Protein AF-D0LHH4-F1 (afdb_monomer_lite)

Structure (mmCIF, N/CA/C/O backbone):
data_AF-D0LHH4-F1
#
_entry.id   AF-D0LHH4-F1
#
loop_
_atom_site.group_PDB
_atom_site.id
_atom_site.type_symbol
_atom_site.label_atom_id
_atom_site.label_alt_id
_atom_site.label_comp_id
_atom_site.label_asym_id
_atom_site.label_entity_id
_atom_site.label_seq_id
_atom_site.pdbx_PDB_ins_code
_atom_site.Cartn_x
_atom_site.Cartn_y
_atom_site.Cartn_z
_atom_site.occupancy
_atom_site.B_iso_or_equiv
_atom_site.auth_seq_id
_atom_site.auth_comp_id
_atom_site.auth_asym_id
_atom_site.auth_atom_id
_atom_site.pdbx_PDB_model_num
ATOM 1 N N . MET A 1 1 ? 17.763 10.382 -26.434 1.00 60.41 1 MET A N 1
ATOM 2 C CA . MET A 1 1 ? 18.298 9.414 -25.440 1.00 60.41 1 MET A CA 1
ATOM 3 C C . MET A 1 1 ? 17.826 7.992 -25.771 1.00 60.41 1 MET A C 1
ATOM 5 O O . MET A 1 1 ? 16.621 7.838 -25.861 1.00 60.41 1 MET A O 1
ATOM 9 N N . SER A 1 2 ? 18.698 6.979 -25.934 1.00 78.88 2 SER A N 1
ATOM 10 C CA . SER A 1 2 ? 18.249 5.591 -26.210 1.00 78.88 2 SER A CA 1
ATOM 11 C C . SER A 1 2 ? 17.333 5.044 -25.101 1.00 78.88 2 SER A C 1
ATOM 13 O O . SER A 1 2 ? 17.449 5.469 -23.946 1.00 78.88 2 SER A O 1
ATOM 15 N N . LEU A 1 3 ? 16.447 4.093 -25.429 1.00 83.62 3 LEU A N 1
ATOM 16 C CA . LEU A 1 3 ? 15.514 3.469 -24.474 1.00 83.62 3 LEU A CA 1
ATOM 17 C C . LEU A 1 3 ? 16.240 2.926 -23.234 1.00 83.62 3 LEU A C 1
ATOM 19 O O . LEU A 1 3 ? 15.848 3.221 -22.108 1.00 83.62 3 LEU A O 1
ATOM 23 N N . GLN A 1 4 ? 17.358 2.229 -23.430 1.00 84.75 4 GLN A N 1
ATOM 24 C CA . GLN A 1 4 ? 18.173 1.691 -22.342 1.00 84.75 4 GLN A CA 1
ATOM 25 C C . GLN A 1 4 ? 18.710 2.787 -21.406 1.00 84.75 4 GLN A C 1
ATOM 27 O O . GLN A 1 4 ? 18.668 2.642 -20.186 1.00 84.75 4 GLN A O 1
ATOM 32 N N . ARG A 1 5 ? 19.155 3.930 -21.950 1.00 86.94 5 ARG A N 1
ATOM 33 C CA . ARG A 1 5 ? 19.611 5.067 -21.132 1.00 86.94 5 ARG A CA 1
ATOM 34 C C . ARG A 1 5 ? 18.453 5.699 -20.355 1.00 86.94 5 ARG A C 1
ATOM 36 O O . ARG A 1 5 ? 18.650 6.095 -19.209 1.00 86.94 5 ARG A O 1
ATOM 43 N N . ALA A 1 6 ? 17.259 5.758 -20.948 1.00 88.69 6 ALA A N 1
ATOM 44 C CA . ALA A 1 6 ? 16.052 6.236 -20.274 1.00 88.69 6 ALA A CA 1
ATOM 45 C C . ALA A 1 6 ? 15.658 5.327 -19.102 1.00 88.69 6 ALA A C 1
ATOM 47 O O . ALA A 1 6 ? 15.386 5.819 -18.009 1.00 88.69 6 ALA A O 1
ATOM 48 N N . LEU A 1 7 ? 15.689 4.007 -19.314 1.00 91.44 7 LEU A N 1
ATOM 49 C CA . LEU A 1 7 ? 15.438 3.010 -18.274 1.00 91.44 7 LEU A CA 1
ATOM 50 C C . LEU A 1 7 ? 16.462 3.113 -17.151 1.00 91.44 7 LEU A C 1
ATOM 52 O O . LEU A 1 7 ? 16.089 3.166 -15.985 1.00 91.44 7 LEU A O 1
ATOM 56 N N . TRP A 1 8 ? 17.742 3.223 -17.493 1.00 92.25 8 TRP A N 1
ATOM 57 C CA . TRP A 1 8 ? 18.805 3.372 -16.507 1.00 92.25 8 TRP A CA 1
ATOM 58 C C . TRP A 1 8 ? 18.628 4.636 -15.656 1.00 92.25 8 TRP A C 1
ATOM 60 O O . TRP A 1 8 ? 18.708 4.577 -14.429 1.00 92.25 8 TRP A O 1
ATOM 70 N N . ALA A 1 9 ? 18.321 5.772 -16.291 1.00 93.00 9 ALA A N 1
ATOM 71 C CA . ALA A 1 9 ? 18.023 7.016 -15.588 1.00 93.00 9 ALA A CA 1
ATOM 72 C C . ALA A 1 9 ? 16.803 6.869 -14.667 1.00 93.00 9 ALA A C 1
ATOM 74 O O . ALA A 1 9 ? 16.857 7.296 -13.515 1.00 93.00 9 ALA A O 1
ATOM 75 N N . LEU A 1 10 ? 15.727 6.234 -15.145 1.00 94.69 10 LEU A N 1
ATOM 76 C CA . LEU A 1 10 ? 14.511 6.019 -14.364 1.00 94.69 10 LEU A CA 1
ATOM 77 C C . LEU A 1 10 ? 14.746 5.102 -13.157 1.00 94.69 10 LEU A C 1
ATOM 79 O O . LEU A 1 10 ? 14.268 5.414 -12.073 1.00 94.69 10 LEU A O 1
ATOM 83 N N . MET A 1 11 ? 15.490 4.005 -13.312 1.00 94.31 11 MET A N 1
ATOM 84 C CA . MET A 1 11 ? 15.783 3.088 -12.203 1.00 94.31 11 MET A CA 1
ATOM 85 C C . MET A 1 11 ? 16.657 3.742 -11.134 1.00 94.31 11 MET A C 1
ATOM 87 O O . MET A 1 11 ? 16.431 3.531 -9.944 1.00 94.31 11 MET A O 1
ATOM 91 N N . ARG A 1 12 ? 17.632 4.569 -11.536 1.00 93.62 12 ARG A N 1
ATOM 92 C CA . ARG A 1 12 ? 18.426 5.349 -10.576 1.00 93.62 12 ARG A CA 1
ATOM 93 C C . ARG A 1 12 ? 17.568 6.366 -9.846 1.00 93.62 12 ARG A C 1
ATOM 95 O O . ARG A 1 12 ? 17.602 6.383 -8.623 1.00 93.62 12 ARG A O 1
ATOM 102 N N . TRP A 1 13 ? 16.754 7.120 -10.584 1.00 95.25 13 TRP A N 1
ATOM 103 C CA . TRP A 1 13 ? 15.781 8.043 -10.004 1.00 95.25 13 TRP A CA 1
ATOM 104 C C . TRP A 1 13 ? 14.866 7.329 -8.999 1.00 95.25 13 TRP A C 1
ATOM 106 O O . TRP A 1 13 ? 14.725 7.791 -7.878 1.00 95.25 13 TRP A O 1
ATOM 116 N N . ALA A 1 14 ? 14.320 6.159 -9.339 1.00 94.69 14 ALA A N 1
ATOM 117 C CA . ALA A 1 14 ? 13.444 5.383 -8.457 1.00 94.69 14 ALA A CA 1
ATOM 118 C C . ALA A 1 14 ? 14.150 4.872 -7.181 1.00 94.69 14 ALA A C 1
ATOM 120 O O . ALA A 1 14 ? 13.520 4.695 -6.133 1.00 94.69 14 ALA A O 1
ATOM 121 N N . GLY A 1 15 ? 15.463 4.635 -7.258 1.00 91.94 15 GLY A N 1
ATOM 122 C CA . GLY A 1 15 ? 16.293 4.225 -6.127 1.00 91.94 15 GLY A CA 1
ATOM 123 C C . GLY A 1 15 ? 16.640 5.360 -5.159 1.00 91.94 15 GLY A C 1
ATOM 124 O O . GLY A 1 15 ? 16.975 5.087 -4.005 1.00 91.94 15 GLY A O 1
ATOM 125 N N . GLU A 1 16 ? 16.536 6.623 -5.575 1.00 93.31 16 GLU A N 1
ATOM 126 C CA . GLU A 1 16 ? 16.853 7.770 -4.722 1.00 93.31 16 GLU A CA 1
ATOM 127 C C . GLU A 1 16 ? 15.835 7.917 -3.573 1.00 93.31 16 GLU A C 1
ATOM 129 O O . GLU A 1 16 ? 14.650 7.616 -3.739 1.00 93.31 16 GLU A O 1
ATOM 134 N N . PRO A 1 17 ? 16.262 8.347 -2.371 1.00 86.50 17 PRO A N 1
ATOM 135 C CA . PRO A 1 17 ? 15.341 8.601 -1.259 1.00 86.50 17 PRO A CA 1
ATOM 136 C C . PRO A 1 17 ? 14.379 9.762 -1.561 1.00 86.50 17 PRO A C 1
ATOM 138 O O . PRO A 1 17 ? 13.218 9.713 -1.160 1.00 86.50 17 PRO A O 1
ATOM 141 N N . ASP A 1 18 ? 14.843 10.751 -2.331 1.00 79.12 18 ASP A N 1
ATOM 142 C CA . ASP A 1 18 ? 14.106 11.972 -2.674 1.00 79.12 18 ASP A CA 1
ATOM 143 C C . ASP A 1 18 ? 13.471 11.928 -4.073 1.00 79.12 18 ASP A C 1
ATOM 145 O O . ASP A 1 18 ? 12.998 12.950 -4.573 1.00 79.12 18 ASP A O 1
ATOM 149 N N . ALA A 1 19 ? 13.398 10.745 -4.695 1.00 79.62 19 ALA A N 1
ATOM 150 C CA . ALA A 1 19 ? 12.742 10.521 -5.985 1.00 79.62 19 ALA A CA 1
ATOM 151 C C . ALA A 1 19 ? 11.420 11.303 -6.180 1.00 79.62 19 ALA A C 1
ATOM 153 O O . ALA A 1 19 ? 11.278 11.970 -7.208 1.00 79.62 19 ALA A O 1
ATOM 154 N N . PRO A 1 20 ? 10.464 11.326 -5.219 1.00 77.56 20 PRO A N 1
ATOM 155 C CA . PRO A 1 20 ? 9.192 12.027 -5.418 1.00 77.56 20 PRO A CA 1
ATOM 156 C C . PRO A 1 20 ? 9.303 13.556 -5.554 1.00 77.56 20 PRO A C 1
ATOM 158 O O . PRO A 1 20 ? 8.330 14.187 -5.967 1.00 77.56 20 PRO A O 1
ATOM 161 N N . ALA A 1 21 ? 10.448 14.166 -5.226 1.00 83.38 21 ALA A N 1
ATOM 162 C CA . ALA A 1 21 ? 10.649 15.612 -5.324 1.00 83.38 21 ALA A CA 1
ATOM 163 C C . ALA A 1 21 ? 10.903 16.100 -6.763 1.00 83.38 21 ALA A C 1
ATOM 165 O O . ALA A 1 21 ? 10.734 17.286 -7.047 1.00 83.38 21 ALA A O 1
ATOM 166 N N . SER A 1 22 ? 11.292 15.208 -7.680 1.00 89.75 22 SER A N 1
ATOM 167 C CA . SER A 1 22 ? 11.589 15.548 -9.076 1.00 89.75 22 SER A CA 1
ATOM 168 C C . SER A 1 22 ? 10.778 14.699 -10.053 1.00 89.75 22 SER A C 1
ATOM 170 O O . SER A 1 22 ? 10.303 13.615 -9.721 1.00 89.75 22 SER A O 1
ATOM 172 N N . ALA A 1 23 ? 10.575 15.212 -11.270 1.00 90.00 23 ALA A N 1
ATOM 173 C CA . ALA A 1 23 ? 9.840 14.473 -12.289 1.00 90.00 23 ALA A CA 1
ATOM 174 C C . ALA A 1 23 ? 10.603 13.213 -12.722 1.00 90.00 23 ALA A C 1
ATOM 176 O O . ALA A 1 23 ? 11.813 13.300 -12.949 1.00 90.00 23 ALA A O 1
ATOM 177 N N . PRO A 1 24 ? 9.912 12.071 -12.919 1.00 91.81 24 PRO A N 1
ATOM 178 C CA . PRO A 1 24 ? 10.564 10.868 -13.409 1.00 91.81 24 PRO A CA 1
ATOM 179 C C . PRO A 1 24 ? 11.233 11.148 -14.763 1.00 91.81 24 PRO A C 1
ATOM 181 O O . PRO A 1 24 ? 10.673 11.882 -15.583 1.00 91.81 24 PRO A O 1
ATOM 184 N N . PRO A 1 25 ? 12.403 10.572 -15.065 1.00 92.75 25 PRO A N 1
ATOM 185 C CA . PRO A 1 25 ? 13.002 10.684 -16.391 1.00 92.75 25 PRO A CA 1
ATOM 186 C C . PRO A 1 25 ? 12.015 10.282 -17.502 1.00 92.75 25 PRO A C 1
ATOM 188 O O . PRO A 1 25 ? 11.197 9.378 -17.322 1.00 92.75 25 PRO A O 1
ATOM 191 N N . ALA A 1 26 ? 12.022 10.997 -18.630 1.00 89.56 26 ALA A N 1
ATOM 192 C CA . ALA A 1 26 ? 11.140 10.745 -19.776 1.00 89.56 26 ALA A CA 1
ATOM 193 C C . ALA A 1 26 ? 11.951 10.424 -21.037 1.00 89.56 26 ALA A C 1
ATOM 195 O O . ALA A 1 26 ? 13.072 10.909 -21.197 1.00 89.56 26 ALA A O 1
ATOM 196 N N . ILE A 1 27 ? 11.371 9.645 -21.950 1.00 83.94 27 ILE A N 1
ATOM 197 C CA . ILE A 1 27 ? 11.941 9.406 -23.282 1.00 83.94 27 ILE A CA 1
ATOM 198 C C . ILE A 1 27 ? 11.725 10.652 -24.150 1.00 83.94 27 ILE A C 1
ATOM 200 O O . ILE A 1 27 ? 10.605 11.152 -24.296 1.00 83.94 27 ILE A O 1
ATOM 204 N N . GLU A 1 28 ? 12.809 11.149 -24.744 1.00 78.81 28 GLU A N 1
ATOM 205 C CA . GLU A 1 28 ? 12.786 12.282 -25.674 1.00 78.81 28 GLU A CA 1
ATOM 206 C C . GLU A 1 28 ? 12.215 11.889 -27.044 1.00 78.81 28 GLU A C 1
ATOM 208 O O . GLU A 1 28 ? 12.480 10.796 -27.543 1.00 78.81 28 GLU A O 1
ATOM 213 N N . VAL A 1 29 ? 11.522 12.833 -27.699 1.00 62.75 29 VAL A N 1
ATOM 214 C CA . VAL A 1 29 ? 10.884 12.674 -29.025 1.00 62.75 29 VAL A CA 1
ATOM 215 C C . VAL A 1 29 ? 11.807 12.023 -30.060 1.00 62.75 29 VAL A C 1
ATOM 217 O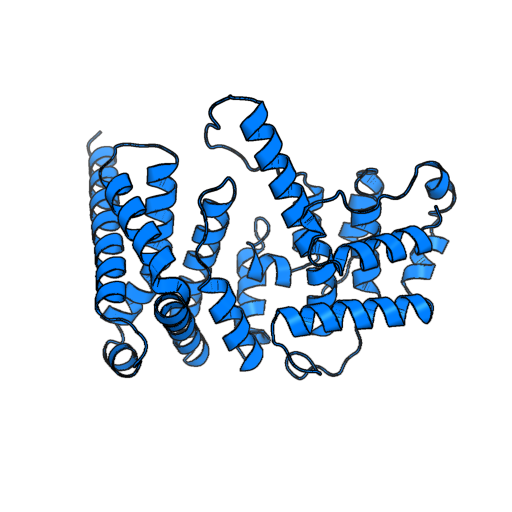 O . VAL A 1 29 ? 11.402 11.113 -30.778 1.00 62.75 29 VAL A O 1
ATOM 220 N N . ALA A 1 30 ? 13.060 12.478 -30.125 1.00 63.12 30 ALA A N 1
ATOM 221 C CA . ALA A 1 30 ? 14.024 12.032 -31.126 1.00 63.12 30 ALA A CA 1
ATOM 222 C C . ALA A 1 30 ? 14.380 10.539 -31.009 1.00 63.12 30 ALA A C 1
ATOM 224 O O . ALA A 1 30 ? 14.773 9.932 -31.997 1.00 63.12 30 ALA A O 1
ATOM 225 N N . ALA A 1 31 ? 14.210 9.939 -29.829 1.00 62.69 31 ALA A N 1
ATOM 226 C CA . ALA A 1 31 ? 14.516 8.532 -29.588 1.00 62.69 31 ALA A CA 1
ATOM 227 C C . ALA A 1 31 ? 13.370 7.577 -29.955 1.00 62.69 31 ALA A C 1
ATOM 229 O O . ALA A 1 31 ? 13.546 6.367 -29.917 1.00 62.69 31 ALA A O 1
ATOM 230 N N . LEU A 1 32 ? 12.187 8.085 -30.312 1.00 59.84 32 LEU A N 1
ATOM 231 C CA . LEU A 1 32 ? 11.031 7.237 -30.631 1.00 59.84 32 LEU A CA 1
ATOM 232 C C . LEU A 1 32 ? 11.043 6.682 -32.044 1.00 59.84 32 LEU A C 1
ATOM 234 O O . LEU A 1 32 ? 10.430 5.647 -32.273 1.00 59.84 32 LEU A O 1
ATOM 238 N N . GLY A 1 33 ? 11.771 7.322 -32.964 1.00 59.22 33 GLY A N 1
ATOM 239 C CA . GLY A 1 33 ? 12.085 6.703 -34.253 1.00 59.22 33 GLY A CA 1
ATOM 240 C C . GLY A 1 33 ? 12.858 5.387 -34.090 1.00 59.22 33 GLY A C 1
ATOM 241 O O . GLY A 1 33 ? 12.802 4.545 -34.978 1.00 59.22 33 GLY A O 1
ATOM 242 N N . GLU A 1 34 ? 13.518 5.201 -32.939 1.00 56.94 34 GLU A N 1
ATOM 243 C CA . GLU A 1 34 ? 14.271 4.000 -32.559 1.00 56.94 34 GLU A CA 1
ATOM 244 C C . GLU A 1 34 ? 13.463 3.027 -31.684 1.00 56.94 34 GLU A C 1
ATOM 246 O O . GLU A 1 34 ? 13.896 1.895 -31.497 1.00 56.94 34 GLU A O 1
ATOM 251 N N . VAL A 1 35 ? 12.284 3.410 -31.164 1.00 62.28 35 VAL A N 1
ATOM 252 C CA . VAL A 1 35 ? 11.387 2.469 -30.462 1.00 62.28 35 VAL A CA 1
ATOM 253 C C . VAL A 1 35 ? 10.607 1.678 -31.514 1.00 62.28 35 VAL A C 1
ATOM 255 O O . VAL A 1 35 ? 9.404 1.850 -31.719 1.00 62.28 35 VAL A O 1
ATOM 258 N N . THR A 1 36 ? 11.340 0.847 -32.248 1.00 66.88 36 THR A N 1
ATOM 259 C CA . THR A 1 36 ? 10.809 -0.162 -33.163 1.00 66.88 36 THR A CA 1
ATOM 260 C C . THR A 1 36 ? 10.319 -1.377 -32.367 1.00 66.88 36 THR A C 1
ATOM 262 O O . THR A 1 36 ? 10.462 -1.443 -31.143 1.00 66.88 36 THR A O 1
ATOM 265 N N . GLY A 1 37 ? 9.722 -2.361 -33.050 1.00 67.69 37 GLY A N 1
ATOM 266 C CA . GLY A 1 37 ? 9.416 -3.654 -32.425 1.00 67.69 37 GLY A CA 1
ATOM 267 C C . GLY A 1 37 ? 10.657 -4.320 -31.817 1.00 67.69 37 GLY A C 1
ATOM 268 O O . GLY A 1 37 ? 10.543 -4.955 -30.773 1.00 67.69 37 GLY A O 1
ATOM 269 N N . ASP A 1 38 ? 11.832 -4.086 -32.407 1.00 73.88 38 ASP A N 1
ATOM 270 C CA . ASP A 1 38 ? 13.106 -4.667 -31.974 1.00 73.88 38 ASP A CA 1
ATOM 271 C C . ASP A 1 38 ? 13.547 -4.110 -30.614 1.00 73.88 38 ASP A C 1
ATOM 273 O O . ASP A 1 38 ? 13.842 -4.880 -29.711 1.00 73.88 38 ASP A O 1
ATOM 277 N N . ALA A 1 39 ? 13.448 -2.794 -30.392 1.00 72.44 39 ALA A N 1
ATOM 278 C CA . ALA A 1 39 ? 13.797 -2.192 -29.099 1.00 72.44 39 ALA A CA 1
ATOM 279 C C . ALA A 1 39 ? 12.894 -2.664 -27.940 1.00 72.44 39 ALA A C 1
ATOM 281 O O . ALA A 1 39 ? 13.294 -2.625 -26.778 1.00 72.44 39 ALA A O 1
ATOM 282 N N . ILE A 1 40 ? 11.656 -3.082 -28.236 1.00 75.44 40 ILE A N 1
ATOM 283 C CA . ILE A 1 40 ? 10.758 -3.702 -27.250 1.00 75.44 40 ILE A CA 1
ATOM 284 C C . ILE A 1 40 ? 11.137 -5.173 -27.037 1.00 75.44 40 ILE A C 1
ATOM 286 O O . ILE A 1 40 ? 11.088 -5.643 -25.901 1.00 75.44 40 ILE A O 1
ATOM 290 N N . ALA A 1 41 ? 11.533 -5.885 -28.097 1.00 79.81 41 ALA A N 1
ATOM 291 C CA . ALA A 1 41 ? 12.040 -7.252 -28.002 1.00 79.81 41 ALA A CA 1
ATOM 292 C C . ALA A 1 41 ? 13.332 -7.321 -27.169 1.00 79.81 41 ALA A C 1
ATOM 294 O O . ALA A 1 41 ? 13.452 -8.209 -26.330 1.00 79.81 41 ALA A O 1
ATOM 295 N N . ASP A 1 42 ? 14.214 -6.325 -27.285 1.00 82.06 42 ASP A N 1
ATOM 296 C CA . ASP A 1 42 ? 15.434 -6.203 -26.476 1.00 82.06 42 ASP A CA 1
ATOM 297 C C . ASP A 1 42 ? 15.138 -6.100 -24.966 1.00 82.06 42 ASP A C 1
ATOM 299 O O . ASP A 1 42 ? 15.962 -6.473 -24.136 1.00 82.06 42 ASP A O 1
ATOM 303 N N . LEU A 1 43 ? 13.944 -5.637 -24.566 1.00 84.31 43 LEU A N 1
ATOM 304 C CA . LEU A 1 43 ? 13.550 -5.631 -23.151 1.00 84.31 43 LEU A CA 1
ATOM 305 C C . LEU A 1 43 ? 13.217 -7.022 -22.611 1.00 84.31 43 LEU A C 1
ATOM 307 O O . LEU A 1 43 ? 13.147 -7.176 -21.394 1.00 84.31 43 LEU A O 1
ATOM 311 N N . ALA A 1 44 ? 12.949 -8.005 -23.473 1.00 86.44 44 ALA A N 1
ATOM 312 C CA . ALA A 1 44 ? 12.732 -9.387 -23.053 1.00 86.44 44 ALA A CA 1
ATOM 313 C C . ALA A 1 44 ? 14.053 -10.085 -22.685 1.00 86.44 44 ALA A C 1
ATOM 315 O O . ALA A 1 44 ? 14.041 -10.997 -21.861 1.00 86.44 44 ALA A O 1
ATOM 316 N N . GLU A 1 45 ? 15.174 -9.616 -23.239 1.00 89.06 45 GLU A N 1
ATOM 317 C CA . GLU A 1 45 ? 16.526 -10.127 -22.993 1.00 89.06 45 GLU A CA 1
ATOM 318 C C . GLU A 1 45 ? 17.453 -8.981 -22.543 1.00 89.06 45 GLU A C 1
ATOM 320 O O . GLU A 1 45 ? 18.343 -8.562 -23.287 1.00 89.06 45 GLU A O 1
ATOM 325 N N . PRO A 1 46 ? 17.238 -8.425 -21.333 1.00 87.75 46 PRO A N 1
ATOM 326 C CA . PRO A 1 46 ? 18.043 -7.318 -20.836 1.00 87.75 46 PRO A CA 1
ATOM 327 C C . PRO A 1 46 ? 19.519 -7.699 -20.701 1.00 87.75 46 PRO A C 1
ATOM 329 O O . PRO A 1 46 ? 19.865 -8.809 -20.294 1.00 87.75 46 PRO A O 1
ATOM 332 N N . ASP A 1 47 ? 20.397 -6.741 -20.992 1.00 90.31 47 ASP A N 1
ATOM 333 C CA . ASP A 1 47 ? 21.830 -6.930 -20.818 1.00 90.31 47 ASP A CA 1
ATOM 334 C C . ASP A 1 47 ? 22.231 -7.013 -19.334 1.00 90.31 47 ASP A C 1
ATOM 336 O O . ASP A 1 47 ? 21.517 -6.572 -18.429 1.00 90.31 47 ASP A O 1
ATOM 340 N N . GLU A 1 48 ? 23.405 -7.590 -19.070 1.00 91.50 48 GLU A N 1
ATOM 341 C CA . GLU A 1 48 ? 23.908 -7.819 -17.708 1.00 91.50 48 GLU A CA 1
ATOM 342 C C . GLU A 1 48 ? 23.918 -6.543 -16.832 1.00 91.50 48 GLU A C 1
ATOM 344 O O . GLU A 1 48 ? 23.466 -6.615 -15.683 1.00 91.50 48 GLU A O 1
ATOM 349 N N . PRO A 1 49 ? 24.337 -5.358 -17.329 1.00 92.06 49 PRO A N 1
ATOM 350 C CA . PRO A 1 49 ? 24.242 -4.117 -16.562 1.00 92.06 49 PRO A CA 1
ATOM 351 C C . PRO A 1 49 ? 22.814 -3.746 -16.143 1.00 92.06 49 PRO A C 1
ATOM 353 O O . PRO A 1 49 ? 22.613 -3.259 -15.025 1.00 92.06 49 PRO A O 1
ATOM 356 N N . LEU A 1 50 ? 21.820 -3.948 -17.015 1.00 90.12 50 LEU A N 1
ATOM 357 C CA . LEU A 1 50 ? 20.426 -3.652 -16.701 1.00 90.12 50 LEU A CA 1
ATOM 358 C C . LEU A 1 50 ? 19.858 -4.665 -15.699 1.00 90.12 50 LEU A C 1
ATOM 360 O O . LEU A 1 50 ? 19.214 -4.247 -14.735 1.00 90.12 50 LEU A O 1
ATOM 364 N N . CYS A 1 51 ? 20.180 -5.953 -15.850 1.00 91.69 51 CYS A N 1
ATOM 365 C CA . CYS A 1 51 ? 19.860 -6.994 -14.867 1.00 91.69 51 CYS A CA 1
ATOM 366 C C . CYS A 1 51 ? 20.410 -6.642 -13.477 1.00 91.69 51 CYS A C 1
ATOM 368 O O . CYS A 1 51 ? 19.660 -6.596 -12.497 1.00 91.69 51 CYS A O 1
ATOM 370 N N . ALA A 1 52 ? 21.698 -6.293 -13.388 1.00 92.25 52 ALA A N 1
ATOM 371 C CA . ALA A 1 52 ? 22.336 -5.909 -12.130 1.00 92.25 52 ALA A CA 1
ATOM 372 C C . ALA A 1 52 ? 21.648 -4.699 -11.474 1.00 92.25 52 ALA A C 1
ATOM 374 O O . ALA A 1 52 ? 21.433 -4.684 -10.259 1.00 92.25 52 ALA A O 1
ATOM 375 N N . LEU A 1 53 ? 21.251 -3.701 -12.271 1.00 93.38 53 LEU A N 1
ATOM 376 C CA . LEU A 1 53 ? 20.528 -2.530 -11.777 1.00 93.38 53 LEU A CA 1
ATOM 377 C C . LEU A 1 53 ? 19.133 -2.887 -11.249 1.00 93.38 53 LEU A C 1
ATOM 379 O O . LEU A 1 53 ? 18.739 -2.381 -10.197 1.00 93.38 53 LEU A O 1
ATOM 383 N N . THR A 1 54 ? 18.394 -3.758 -11.941 1.00 94.44 54 THR A N 1
ATOM 384 C CA . THR A 1 54 ? 17.069 -4.202 -11.485 1.00 94.44 54 THR A CA 1
ATOM 385 C C . THR A 1 54 ? 17.137 -4.981 -10.177 1.00 94.44 54 THR A C 1
ATOM 387 O O . THR A 1 54 ? 16.384 -4.673 -9.251 1.00 94.44 54 THR A O 1
ATOM 390 N N . SER A 1 55 ? 18.090 -5.908 -10.042 1.00 93.69 55 SER A N 1
ATOM 391 C CA . SER A 1 55 ? 18.308 -6.653 -8.799 1.00 93.69 55 SER A CA 1
ATOM 392 C C . SER A 1 55 ? 18.722 -5.727 -7.657 1.00 93.69 55 SER A C 1
ATOM 394 O O . SER A 1 55 ? 18.221 -5.854 -6.540 1.00 93.69 55 SER A O 1
ATOM 396 N N . HIS A 1 56 ? 19.576 -4.736 -7.933 1.00 94.88 56 HIS A N 1
ATOM 397 C CA . HIS A 1 56 ? 19.965 -3.739 -6.939 1.00 94.88 56 HIS A CA 1
ATOM 398 C C . HIS A 1 56 ? 18.774 -2.895 -6.461 1.00 94.88 56 HIS A C 1
ATOM 400 O O . HIS A 1 56 ? 18.584 -2.727 -5.256 1.00 94.88 56 HIS A O 1
ATOM 406 N N . LEU A 1 57 ? 17.937 -2.404 -7.381 1.00 96.25 57 LEU A N 1
ATOM 407 C CA . LEU A 1 57 ? 16.749 -1.618 -7.038 1.00 96.25 57 LEU A CA 1
ATOM 408 C C . LEU A 1 57 ? 15.738 -2.441 -6.227 1.00 96.25 57 LEU A C 1
ATOM 410 O O . LEU A 1 57 ? 15.208 -1.959 -5.224 1.00 96.25 57 LEU A O 1
ATOM 414 N N . ALA A 1 58 ? 15.504 -3.695 -6.617 1.00 96.31 58 ALA A N 1
ATOM 415 C CA . ALA A 1 58 ? 14.620 -4.589 -5.882 1.00 96.31 58 ALA A CA 1
ATOM 416 C C . ALA A 1 58 ? 15.160 -4.871 -4.467 1.00 96.31 58 ALA A C 1
ATOM 418 O O . ALA A 1 58 ? 14.388 -4.864 -3.508 1.00 96.31 58 ALA A O 1
ATOM 419 N N . ALA A 1 59 ? 16.480 -5.035 -4.306 1.00 95.75 59 ALA A N 1
ATOM 420 C CA . ALA A 1 59 ? 17.131 -5.217 -3.005 1.00 95.75 59 ALA A CA 1
ATOM 421 C C . ALA A 1 59 ? 17.016 -3.980 -2.100 1.00 95.75 59 ALA A C 1
ATOM 423 O O . ALA A 1 59 ? 16.721 -4.121 -0.912 1.00 95.75 59 ALA A O 1
ATOM 424 N N . ILE A 1 60 ? 17.172 -2.768 -2.650 1.00 95.69 60 ILE A N 1
ATOM 425 C CA . ILE A 1 60 ? 16.902 -1.522 -1.913 1.00 95.69 60 ILE A CA 1
ATOM 426 C C . ILE A 1 60 ? 15.455 -1.515 -1.418 1.00 95.69 60 ILE A C 1
ATOM 428 O O . ILE A 1 60 ? 15.196 -1.188 -0.259 1.00 95.69 60 ILE A O 1
ATOM 432 N N . GLN A 1 61 ? 14.504 -1.892 -2.276 1.00 96.94 61 GLN A N 1
ATOM 433 C CA . GLN A 1 61 ? 13.095 -1.883 -1.902 1.00 96.94 61 GLN A CA 1
ATOM 434 C C . GLN A 1 61 ? 12.750 -2.966 -0.872 1.00 96.94 61 GLN A C 1
ATOM 436 O O . GLN A 1 61 ? 11.973 -2.695 0.042 1.00 96.94 61 GLN A O 1
ATOM 441 N N . ALA A 1 62 ? 13.365 -4.148 -0.962 1.00 96.94 62 ALA A N 1
ATOM 442 C CA . ALA A 1 62 ? 13.263 -5.182 0.066 1.00 96.94 62 ALA A CA 1
ATOM 443 C C . ALA A 1 62 ? 13.736 -4.639 1.420 1.00 96.94 62 ALA A C 1
ATOM 445 O O . ALA A 1 62 ? 13.009 -4.727 2.407 1.00 96.94 62 ALA A O 1
ATOM 446 N N . ALA A 1 63 ? 14.903 -3.986 1.450 1.00 95.69 63 ALA A N 1
ATOM 447 C CA . ALA A 1 63 ? 15.457 -3.395 2.664 1.00 95.69 63 ALA A CA 1
ATOM 448 C C . ALA A 1 63 ? 14.554 -2.295 3.250 1.00 95.69 63 ALA A C 1
ATOM 450 O O . ALA A 1 63 ? 14.339 -2.265 4.460 1.00 95.69 63 ALA A O 1
ATOM 451 N N . ARG A 1 64 ? 13.964 -1.434 2.407 1.00 95.38 64 ARG A N 1
ATOM 452 C CA . ARG A 1 64 ? 12.992 -0.404 2.833 1.00 95.38 64 ARG A CA 1
ATOM 453 C C . ARG A 1 64 ? 11.739 -1.003 3.473 1.00 95.38 64 ARG A C 1
ATOM 455 O O . ARG A 1 64 ? 11.194 -0.410 4.397 1.00 95.38 64 ARG A O 1
ATOM 462 N N . LEU A 1 65 ? 11.296 -2.164 2.992 1.00 95.81 65 LEU A N 1
ATOM 463 C CA . LEU A 1 65 ? 10.167 -2.905 3.558 1.00 95.81 65 LEU A CA 1
ATOM 464 C C . LEU A 1 65 ? 10.580 -3.865 4.688 1.00 95.81 65 LEU A C 1
ATOM 466 O O . LEU A 1 65 ? 9.722 -4.529 5.261 1.00 95.81 65 LEU A O 1
ATOM 470 N N . GLY A 1 66 ? 11.868 -3.957 5.030 1.00 96.19 66 GLY A N 1
ATOM 471 C CA . GLY A 1 66 ? 12.368 -4.887 6.046 1.00 96.19 66 GLY A CA 1
ATOM 472 C C . GLY A 1 66 ? 12.300 -6.365 5.641 1.00 96.19 66 GLY A C 1
ATOM 473 O O . GLY A 1 66 ? 12.277 -7.235 6.509 1.00 96.19 66 GLY A O 1
ATOM 474 N N . TRP A 1 67 ? 12.243 -6.670 4.343 1.00 96.50 67 TRP A N 1
ATOM 475 C CA . TRP A 1 67 ? 12.258 -8.041 3.828 1.00 96.50 67 TRP A CA 1
ATOM 476 C C . TRP A 1 67 ? 13.703 -8.503 3.634 1.00 96.50 67 TRP A C 1
ATOM 478 O O . TRP A 1 67 ? 14.501 -7.824 2.987 1.00 96.50 67 TRP A O 1
ATOM 488 N N . THR A 1 68 ? 14.054 -9.663 4.189 1.00 94.69 68 THR A N 1
ATOM 489 C CA . THR A 1 68 ? 15.388 -10.256 4.006 1.00 94.69 68 THR A CA 1
ATOM 490 C C . THR A 1 68 ? 15.490 -10.969 2.664 1.00 94.69 68 THR A C 1
ATOM 492 O O . THR A 1 68 ? 14.475 -11.391 2.124 1.00 94.69 68 THR A O 1
ATOM 495 N N . ALA A 1 69 ? 16.704 -11.176 2.151 1.00 92.19 69 ALA A N 1
ATOM 496 C CA . ALA A 1 69 ? 16.919 -12.021 0.980 1.00 92.19 69 ALA A CA 1
ATOM 497 C C . ALA A 1 69 ? 16.915 -13.520 1.366 1.00 92.19 69 ALA A C 1
ATOM 499 O O . ALA A 1 69 ? 17.623 -13.886 2.307 1.00 92.19 69 ALA A O 1
ATOM 500 N N . PRO A 1 70 ? 16.194 -14.393 0.639 1.00 94.00 70 PRO A N 1
ATOM 501 C CA . PRO A 1 70 ? 15.214 -14.075 -0.402 1.00 94.00 70 PRO A CA 1
ATOM 502 C C . PRO A 1 70 ? 13.889 -13.512 0.170 1.00 94.00 70 PRO A C 1
ATOM 504 O O . PRO A 1 70 ? 13.400 -14.019 1.186 1.00 94.00 70 PRO A O 1
ATOM 507 N N . PRO A 1 71 ? 13.282 -12.490 -0.466 1.00 95.56 71 PRO A N 1
ATOM 508 C CA . PRO A 1 71 ? 12.067 -11.842 0.011 1.00 95.56 71 PRO A CA 1
ATOM 509 C C . PRO A 1 71 ? 10.912 -12.832 0.028 1.00 95.56 71 PRO A C 1
ATOM 511 O O . PRO A 1 71 ? 10.644 -13.512 -0.960 1.00 95.56 71 PRO A O 1
ATOM 514 N N . LEU A 1 72 ? 10.225 -12.910 1.169 1.00 95.31 72 LEU A N 1
ATOM 515 C CA . LEU A 1 72 ? 9.134 -13.863 1.403 1.00 95.31 72 LEU A CA 1
ATOM 516 C C . LEU A 1 72 ? 9.536 -15.336 1.149 1.00 95.31 72 LEU A C 1
ATOM 518 O O . LEU A 1 72 ? 8.676 -16.170 0.879 1.00 95.31 72 LEU A O 1
ATOM 522 N N . GLY A 1 73 ? 10.835 -15.657 1.209 1.00 95.38 73 GLY A N 1
ATOM 523 C CA . GLY A 1 73 ? 11.362 -16.992 0.913 1.00 95.38 73 GLY A CA 1
ATOM 524 C C . GLY A 1 73 ? 11.517 -17.315 -0.581 1.00 95.38 73 GLY A C 1
ATOM 525 O O . GLY A 1 73 ? 11.904 -18.433 -0.912 1.00 95.38 73 GLY A O 1
ATOM 526 N N . ASP A 1 74 ? 11.240 -16.373 -1.489 1.00 95.19 74 ASP A N 1
ATOM 527 C CA . ASP A 1 74 ? 11.260 -16.602 -2.937 1.00 95.19 74 ASP A CA 1
ATOM 528 C C . ASP A 1 74 ? 12.638 -16.334 -3.561 1.00 95.19 74 ASP A C 1
ATOM 530 O O . ASP A 1 74 ? 13.079 -15.190 -3.692 1.00 95.19 74 ASP A O 1
ATOM 534 N N . ALA A 1 75 ? 13.330 -17.407 -3.945 1.00 94.75 75 ALA A N 1
ATOM 535 C CA . ALA A 1 75 ? 14.683 -17.352 -4.496 1.00 94.75 75 ALA A CA 1
ATOM 536 C C . ALA A 1 75 ? 14.746 -17.086 -6.014 1.00 94.75 75 ALA A C 1
ATOM 538 O O . ALA A 1 75 ? 15.841 -17.081 -6.567 1.00 94.75 75 ALA A O 1
ATOM 539 N N . ARG A 1 76 ? 13.608 -16.908 -6.700 1.00 94.38 76 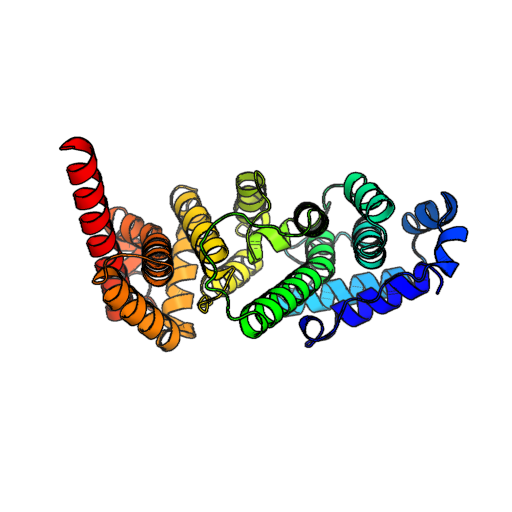ARG A N 1
ATOM 540 C CA . ARG A 1 76 ? 13.581 -16.647 -8.150 1.00 94.38 76 ARG A CA 1
ATOM 541 C C . ARG A 1 76 ? 13.995 -15.213 -8.452 1.00 94.38 76 ARG A C 1
ATOM 543 O O . ARG A 1 76 ? 13.444 -14.296 -7.858 1.00 94.38 76 ARG A O 1
ATOM 550 N N . ASP A 1 77 ? 14.888 -15.014 -9.412 1.00 89.62 77 ASP A N 1
ATOM 551 C CA . ASP A 1 77 ? 15.284 -13.675 -9.855 1.00 89.62 77 ASP A CA 1
ATOM 552 C C . ASP A 1 77 ? 14.101 -12.878 -10.447 1.00 89.62 77 ASP A C 1
ATOM 554 O O . ASP A 1 77 ? 13.127 -13.478 -10.920 1.00 89.62 77 ASP A O 1
ATOM 558 N N . PRO A 1 78 ? 14.146 -11.530 -10.412 1.00 90.81 78 PRO A N 1
ATOM 559 C CA . PRO A 1 78 ? 13.138 -10.707 -11.070 1.00 90.81 78 PRO A CA 1
ATOM 560 C C . PRO A 1 78 ? 13.171 -10.920 -12.588 1.00 90.81 78 PRO A C 1
ATOM 562 O O . PRO A 1 78 ? 14.231 -10.910 -13.213 1.00 90.81 78 PRO A O 1
ATOM 565 N N . GLY A 1 79 ? 11.995 -11.076 -13.187 1.00 89.00 79 GLY A N 1
ATOM 566 C CA . GLY A 1 79 ? 11.824 -11.178 -14.628 1.00 89.00 79 GLY A CA 1
ATOM 567 C C . GLY A 1 79 ? 11.897 -9.816 -15.338 1.00 89.00 79 GLY A C 1
ATOM 568 O O . GLY A 1 79 ? 11.795 -8.750 -14.717 1.00 89.00 79 GLY A O 1
ATOM 569 N N . PRO A 1 80 ? 11.984 -9.815 -16.681 1.00 90.62 80 PRO A N 1
ATOM 570 C CA . PRO A 1 80 ? 12.094 -8.589 -17.478 1.00 90.62 80 PRO A CA 1
ATOM 571 C C . PRO A 1 80 ? 10.823 -7.726 -17.457 1.00 90.62 80 PRO A C 1
ATOM 573 O O . PRO A 1 80 ? 10.851 -6.557 -17.832 1.00 90.62 80 PRO A O 1
ATOM 576 N N . ALA A 1 81 ? 9.687 -8.258 -17.000 1.00 91.69 81 ALA A N 1
ATOM 577 C CA . ALA A 1 81 ? 8.390 -7.588 -17.077 1.00 91.69 81 ALA A CA 1
ATOM 578 C C . ALA A 1 81 ? 8.342 -6.223 -16.362 1.00 91.69 81 ALA A C 1
ATOM 580 O O . ALA A 1 81 ? 7.604 -5.324 -16.772 1.00 91.69 81 ALA A O 1
ATOM 581 N N . ALA A 1 82 ? 9.136 -6.027 -15.307 1.00 93.88 82 ALA A N 1
ATOM 582 C CA . ALA A 1 82 ? 9.228 -4.729 -14.644 1.00 93.88 82 ALA A CA 1
ATOM 583 C C . ALA A 1 82 ? 9.946 -3.665 -15.499 1.00 93.88 82 ALA A C 1
ATOM 585 O O . ALA A 1 82 ? 9.689 -2.471 -15.335 1.00 93.88 82 ALA A O 1
ATOM 586 N N . LEU A 1 83 ? 10.788 -4.069 -16.457 1.00 93.94 83 LEU A N 1
ATOM 587 C CA . LEU A 1 83 ? 11.386 -3.157 -17.435 1.00 93.94 83 LEU A CA 1
ATOM 588 C C . LEU A 1 83 ? 10.330 -2.579 -18.376 1.00 93.94 83 LEU A C 1
ATOM 590 O O . LEU A 1 83 ? 10.432 -1.417 -18.758 1.00 93.94 83 LEU A O 1
ATOM 594 N N . TRP A 1 84 ? 9.278 -3.338 -18.695 1.00 94.50 84 TRP A N 1
ATOM 595 C CA . TRP A 1 84 ? 8.160 -2.834 -19.500 1.00 94.50 84 TRP A CA 1
ATOM 596 C C . TRP A 1 84 ? 7.357 -1.780 -18.734 1.00 94.50 84 TRP A C 1
ATOM 598 O O . TRP A 1 84 ? 6.961 -0.768 -19.312 1.00 94.50 84 TRP A O 1
ATOM 608 N N . LEU A 1 85 ? 7.195 -1.958 -17.417 1.00 96.44 85 LEU A N 1
ATOM 609 C CA . LEU A 1 85 ? 6.602 -0.937 -16.548 1.00 96.44 85 LEU A CA 1
ATOM 610 C C . LEU A 1 85 ? 7.449 0.339 -16.525 1.00 96.44 85 LEU A C 1
ATOM 612 O O . LEU A 1 85 ? 6.924 1.439 -16.692 1.00 96.44 85 LEU A O 1
ATOM 616 N N . ALA A 1 86 ? 8.764 0.203 -16.362 1.00 96.06 86 ALA A N 1
ATOM 617 C CA . ALA A 1 86 ? 9.682 1.333 -16.417 1.00 96.06 86 ALA A CA 1
ATOM 618 C C . ALA A 1 86 ? 9.654 2.035 -17.785 1.00 96.06 86 ALA A C 1
ATOM 620 O O . ALA A 1 86 ? 9.586 3.263 -17.846 1.00 96.06 86 ALA A O 1
ATOM 621 N N . ALA A 1 87 ? 9.620 1.279 -18.884 1.00 94.06 87 ALA A N 1
ATOM 622 C CA . ALA A 1 87 ? 9.499 1.829 -20.230 1.00 94.06 87 ALA A CA 1
ATOM 623 C C . ALA A 1 87 ? 8.187 2.608 -20.393 1.00 94.06 87 ALA A C 1
ATOM 625 O O . ALA A 1 87 ? 8.196 3.718 -20.923 1.00 94.06 87 ALA A O 1
ATOM 626 N N . ALA A 1 88 ? 7.072 2.080 -19.878 1.00 94.56 88 ALA A N 1
ATOM 627 C CA . ALA A 1 88 ? 5.784 2.765 -19.902 1.00 94.56 88 ALA A CA 1
ATOM 628 C C . ALA A 1 88 ? 5.813 4.093 -19.131 1.00 94.56 88 ALA A C 1
ATOM 630 O O . ALA A 1 88 ? 5.341 5.110 -19.640 1.00 94.56 88 ALA A O 1
ATOM 631 N N . VAL A 1 89 ? 6.406 4.110 -17.933 1.00 95.56 89 VAL A N 1
ATOM 632 C CA . VAL A 1 89 ? 6.578 5.327 -17.119 1.00 95.56 89 VAL A CA 1
ATOM 633 C C . VAL A 1 89 ? 7.468 6.350 -17.832 1.00 95.56 89 VAL A C 1
ATOM 635 O O . VAL A 1 89 ? 7.163 7.548 -17.853 1.00 95.56 89 VAL A O 1
ATOM 638 N N . ALA A 1 90 ? 8.556 5.896 -18.452 1.00 93.62 90 ALA A N 1
ATOM 639 C CA . ALA A 1 90 ? 9.440 6.757 -19.229 1.00 93.62 90 ALA A CA 1
ATOM 640 C C . ALA A 1 90 ? 8.731 7.304 -20.487 1.00 93.62 90 ALA A C 1
ATOM 642 O O . ALA A 1 90 ? 8.972 8.442 -20.893 1.00 93.62 90 ALA A O 1
ATOM 643 N N . ALA A 1 91 ? 7.795 6.541 -21.057 1.00 92.06 91 ALA A N 1
ATOM 644 C CA . ALA A 1 91 ? 6.946 6.927 -22.180 1.00 92.06 91 ALA A CA 1
ATOM 645 C C . ALA A 1 91 ? 5.685 7.721 -21.778 1.00 92.06 91 ALA A C 1
ATOM 647 O O . ALA A 1 91 ? 4.827 7.944 -22.626 1.00 92.06 91 ALA A O 1
ATOM 648 N N . ARG A 1 92 ? 5.532 8.183 -20.527 1.00 92.25 92 ARG A N 1
ATOM 649 C CA . ARG A 1 92 ? 4.305 8.872 -20.055 1.00 92.25 92 ARG A CA 1
ATOM 650 C C . ARG A 1 92 ? 3.910 10.126 -20.849 1.00 92.25 92 ARG A C 1
ATOM 652 O O . ARG A 1 92 ? 2.745 10.504 -20.859 1.00 92.25 92 ARG A O 1
ATOM 659 N N . THR A 1 93 ? 4.864 10.784 -21.508 1.00 90.19 93 THR A N 1
ATOM 660 C CA . THR A 1 93 ? 4.613 11.930 -22.403 1.00 90.19 93 THR A CA 1
ATOM 661 C C . THR A 1 93 ? 4.045 11.504 -23.765 1.00 90.19 93 THR A C 1
ATOM 663 O O . THR A 1 93 ? 3.701 12.353 -24.583 1.00 90.19 93 THR A O 1
ATOM 666 N N . TRP A 1 94 ? 3.889 10.192 -23.982 1.00 89.75 94 TRP A N 1
ATOM 667 C CA . TRP A 1 94 ? 3.413 9.524 -25.194 1.00 89.75 94 TRP A CA 1
ATOM 668 C C . TRP A 1 94 ? 2.260 8.575 -24.852 1.00 89.75 94 TRP A C 1
ATOM 670 O O . TRP A 1 94 ? 2.464 7.360 -24.772 1.00 89.75 94 TRP A O 1
ATOM 680 N N . PRO A 1 95 ? 1.031 9.090 -24.664 1.00 90.00 95 PRO A N 1
ATOM 681 C CA . PRO A 1 95 ? -0.068 8.309 -24.096 1.00 90.00 95 PRO A CA 1
ATOM 682 C C . PRO A 1 95 ? -0.337 6.985 -24.820 1.00 90.00 95 PRO A C 1
ATOM 684 O O . PRO A 1 95 ? -0.538 5.969 -24.167 1.00 90.00 95 PRO A O 1
ATOM 687 N N . ALA A 1 96 ? -0.265 6.966 -26.156 1.00 89.00 96 ALA A N 1
ATOM 688 C CA . ALA A 1 96 ? -0.502 5.758 -26.948 1.00 89.00 96 ALA A CA 1
ATOM 689 C C . ALA A 1 96 ? 0.575 4.671 -26.761 1.00 89.00 96 ALA A C 1
ATOM 691 O O . ALA A 1 96 ? 0.253 3.484 -26.758 1.00 89.00 96 ALA A O 1
ATOM 692 N N . LEU A 1 97 ? 1.849 5.057 -26.615 1.00 88.56 97 LEU A N 1
ATOM 693 C CA . LEU A 1 97 ? 2.936 4.107 -26.362 1.00 88.56 97 LEU A CA 1
ATOM 694 C C . LEU A 1 97 ? 2.900 3.619 -24.911 1.00 88.56 97 LEU A C 1
ATOM 696 O O . LEU A 1 97 ? 3.002 2.419 -24.677 1.00 88.56 97 LEU A O 1
ATOM 700 N N . CYS A 1 98 ? 2.707 4.537 -23.961 1.00 92.44 98 CYS A N 1
ATOM 701 C CA . CYS A 1 98 ? 2.541 4.225 -22.543 1.00 92.44 98 CYS A CA 1
ATOM 702 C C . CYS A 1 98 ? 1.415 3.199 -22.329 1.00 92.44 98 CYS A C 1
ATOM 704 O O . CYS A 1 98 ? 1.645 2.143 -21.749 1.00 92.44 98 CYS A O 1
ATOM 706 N N . ASP A 1 99 ? 0.231 3.458 -22.889 1.00 91.75 99 ASP A N 1
ATOM 707 C CA . ASP A 1 99 ? -0.928 2.562 -22.822 1.00 91.75 99 ASP A CA 1
ATOM 708 C C . ASP A 1 99 ? -0.654 1.200 -23.481 1.00 91.75 99 ASP A C 1
ATOM 710 O O . ASP A 1 99 ? -0.956 0.159 -22.899 1.00 91.75 99 ASP A O 1
ATOM 714 N N . ARG A 1 100 ? -0.010 1.173 -24.656 1.00 90.94 100 ARG A N 1
ATOM 715 C CA . ARG A 1 100 ? 0.371 -0.088 -25.312 1.00 90.94 100 ARG A CA 1
ATOM 716 C C . ARG A 1 100 ? 1.310 -0.925 -24.445 1.00 90.94 100 ARG A C 1
ATOM 718 O O . ARG A 1 100 ? 1.093 -2.127 -24.332 1.00 90.94 100 ARG A O 1
ATOM 725 N N . LEU A 1 101 ? 2.328 -0.300 -23.851 1.00 92.25 101 LEU A N 1
ATOM 726 C CA . LEU A 1 101 ? 3.285 -0.979 -22.977 1.00 92.25 101 LEU A CA 1
ATOM 727 C C . LEU A 1 101 ? 2.598 -1.512 -21.718 1.00 92.25 101 LEU A C 1
ATOM 729 O O . LEU A 1 101 ? 2.815 -2.665 -21.371 1.00 92.25 101 LEU A O 1
ATOM 733 N N . LEU A 1 102 ? 1.721 -0.727 -21.082 1.00 94.75 102 LEU A N 1
ATOM 734 C CA . LEU A 1 102 ? 1.001 -1.143 -19.871 1.00 94.75 102 LEU A CA 1
ATOM 735 C C . LEU A 1 102 ? 0.080 -2.346 -20.112 1.00 94.75 102 LEU A C 1
ATOM 737 O O . LEU A 1 102 ? -0.000 -3.229 -19.263 1.00 94.75 102 LEU A O 1
ATOM 741 N N . ARG A 1 103 ? -0.569 -2.429 -21.281 1.00 92.88 103 ARG A N 1
ATOM 742 C CA . ARG A 1 103 ? -1.482 -3.538 -21.618 1.00 92.88 103 ARG A CA 1
ATOM 743 C C . ARG A 1 103 ? -0.800 -4.885 -21.817 1.00 92.88 103 ARG A C 1
ATOM 745 O O . ARG A 1 103 ? -1.477 -5.906 -21.735 1.00 92.88 103 ARG A O 1
ATOM 752 N N . VAL A 1 104 ? 0.496 -4.898 -22.120 1.00 92.06 104 VAL A N 1
ATOM 753 C CA . VAL A 1 104 ? 1.235 -6.142 -22.379 1.00 92.06 104 VAL A CA 1
ATOM 754 C C . VAL A 1 104 ? 2.002 -6.644 -21.159 1.00 92.06 104 VAL A C 1
ATOM 756 O O . VAL A 1 104 ? 2.555 -7.735 -21.217 1.00 92.06 104 VAL A O 1
ATOM 759 N N . ILE A 1 105 ? 2.031 -5.895 -20.049 1.00 95.06 105 ILE A N 1
ATOM 760 C CA . ILE A 1 105 ? 2.781 -6.295 -18.851 1.00 95.06 105 ILE A CA 1
ATOM 761 C C . ILE A 1 105 ? 2.141 -7.546 -18.231 1.00 95.06 105 ILE A C 1
ATOM 763 O O . ILE A 1 105 ? 0.988 -7.485 -17.796 1.00 95.06 105 ILE A O 1
ATOM 767 N N . PRO A 1 106 ? 2.871 -8.674 -18.124 1.00 94.94 106 PRO A N 1
ATOM 768 C CA . PRO A 1 106 ? 2.344 -9.876 -17.491 1.00 94.94 106 PRO A CA 1
ATOM 769 C C . PRO A 1 106 ? 2.156 -9.664 -15.983 1.00 94.94 106 PRO A C 1
ATOM 771 O O . PRO A 1 106 ? 2.646 -8.692 -15.392 1.00 94.94 106 PRO A O 1
ATOM 774 N N . ALA A 1 107 ? 1.455 -10.587 -15.324 1.00 94.81 107 ALA A N 1
ATOM 775 C CA . ALA A 1 107 ? 1.390 -10.608 -13.865 1.00 94.81 107 ALA A CA 1
ATOM 776 C C . ALA A 1 107 ? 2.799 -10.812 -13.257 1.00 94.81 107 ALA A C 1
ATOM 778 O O . ALA A 1 107 ? 3.648 -11.415 -13.907 1.00 94.81 107 ALA A O 1
ATOM 779 N N . PRO A 1 108 ? 3.078 -10.289 -12.049 1.00 95.88 108 PRO A N 1
ATOM 780 C CA . PRO A 1 108 ? 4.330 -10.587 -11.353 1.00 95.88 108 PRO A CA 1
ATOM 781 C C . PRO A 1 108 ? 4.407 -12.081 -11.025 1.00 95.88 108 PRO A C 1
ATOM 783 O O . PRO A 1 108 ? 3.423 -12.651 -10.550 1.00 95.88 108 PRO A O 1
ATOM 786 N N . GLU A 1 109 ? 5.563 -12.698 -11.256 1.00 94.62 109 GLU A N 1
ATOM 787 C CA . GLU A 1 109 ? 5.729 -14.145 -11.080 1.00 94.62 109 GLU A CA 1
ATOM 788 C C . GLU A 1 109 ? 6.371 -14.50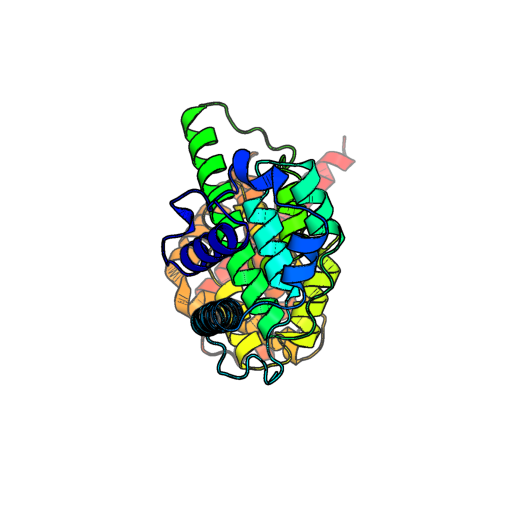2 -9.735 1.00 94.62 109 GLU A C 1
ATOM 790 O O . GLU A 1 109 ? 6.121 -15.590 -9.205 1.00 94.62 109 GLU A O 1
ATOM 795 N N . CYS A 1 110 ? 7.162 -13.586 -9.165 1.00 95.81 110 CYS A N 1
ATOM 796 C CA . CYS A 1 110 ? 7.926 -13.774 -7.931 1.00 95.81 110 CYS A CA 1
ATOM 797 C C . CYS A 1 110 ? 7.877 -12.557 -6.984 1.00 95.81 110 CYS A C 1
ATOM 799 O O . CYS A 1 110 ? 7.415 -11.468 -7.340 1.00 95.81 110 CYS A O 1
ATOM 801 N N . ALA A 1 111 ? 8.361 -12.724 -5.750 1.00 96.81 111 ALA A N 1
ATOM 802 C CA . ALA A 1 111 ? 8.417 -11.630 -4.772 1.00 96.81 111 ALA A CA 1
ATOM 803 C C . ALA A 1 111 ? 9.375 -10.500 -5.195 1.00 96.81 111 ALA A C 1
ATOM 805 O O . ALA A 1 111 ? 9.102 -9.325 -4.934 1.00 96.81 111 ALA A O 1
ATOM 806 N N . TRP A 1 112 ? 10.460 -10.831 -5.899 1.00 96.88 112 TRP A N 1
ATOM 807 C CA . TRP A 1 112 ? 11.371 -9.836 -6.462 1.00 96.88 112 TRP A CA 1
ATOM 808 C C . TRP A 1 112 ? 10.704 -8.974 -7.544 1.00 96.88 112 TRP A C 1
ATOM 810 O O . TRP A 1 112 ? 10.894 -7.757 -7.544 1.00 96.88 112 TRP A O 1
ATOM 820 N N . ASP A 1 113 ? 9.843 -9.553 -8.387 1.00 96.62 113 ASP A N 1
ATOM 821 C CA . ASP A 1 113 ? 9.036 -8.796 -9.355 1.00 96.62 113 ASP A CA 1
ATOM 822 C C . ASP A 1 113 ? 8.099 -7.805 -8.670 1.00 96.62 113 ASP A C 1
ATOM 824 O O . ASP A 1 113 ? 7.965 -6.660 -9.110 1.00 96.62 113 ASP A O 1
ATOM 828 N N . LEU A 1 114 ? 7.433 -8.236 -7.592 1.00 97.56 114 LEU A N 1
ATOM 829 C CA . LEU A 1 114 ? 6.544 -7.374 -6.810 1.00 97.56 114 LEU A CA 1
ATOM 830 C C . LEU A 1 114 ? 7.303 -6.167 -6.257 1.00 97.56 114 LEU A C 1
ATOM 832 O O . LEU A 1 114 ? 6.833 -5.033 -6.382 1.00 97.56 114 LEU A O 1
ATOM 836 N N . LEU A 1 115 ? 8.483 -6.411 -5.684 1.00 97.75 115 LEU A N 1
ATOM 837 C CA . LEU A 1 115 ? 9.358 -5.374 -5.149 1.00 97.75 115 LEU A CA 1
ATOM 838 C C . LEU A 1 115 ? 9.829 -4.409 -6.229 1.00 97.75 115 LEU A C 1
ATOM 840 O O . LEU A 1 115 ? 9.727 -3.200 -6.040 1.00 97.75 115 LEU A O 1
ATOM 844 N N . LEU A 1 116 ? 10.303 -4.919 -7.363 1.00 97.69 116 LEU A N 1
ATOM 845 C CA . LEU A 1 116 ? 10.822 -4.092 -8.446 1.00 97.69 116 LEU A CA 1
ATOM 846 C C . LEU A 1 116 ? 9.723 -3.225 -9.071 1.00 97.69 116 LEU A C 1
ATOM 848 O O . LEU A 1 116 ? 9.895 -2.018 -9.247 1.00 97.69 116 LEU A O 1
ATOM 852 N N . ARG A 1 117 ? 8.544 -3.802 -9.328 1.00 98.00 117 ARG A N 1
ATOM 853 C CA . ARG A 1 117 ? 7.379 -3.046 -9.813 1.00 98.00 117 ARG A CA 1
ATOM 854 C C . ARG A 1 117 ? 6.931 -1.995 -8.809 1.00 98.00 117 ARG A C 1
ATOM 856 O O . ARG A 1 117 ? 6.466 -0.929 -9.214 1.00 98.00 117 ARG A O 1
ATOM 863 N N . HIS A 1 118 ? 7.030 -2.276 -7.512 1.00 97.81 118 HIS A N 1
ATOM 864 C CA . HIS A 1 118 ? 6.722 -1.295 -6.478 1.00 97.81 118 HIS A CA 1
ATOM 865 C C . HIS A 1 118 ? 7.771 -0.184 -6.402 1.00 97.81 118 HIS A C 1
ATOM 867 O O . HIS A 1 118 ? 7.402 0.987 -6.324 1.00 97.81 118 HIS A O 1
ATOM 873 N N . ALA A 1 119 ? 9.053 -0.529 -6.517 1.00 97.25 119 ALA A N 1
ATOM 874 C CA . ALA A 1 119 ? 10.149 0.430 -6.558 1.00 97.25 119 ALA A CA 1
ATOM 875 C C . ALA A 1 119 ? 9.993 1.427 -7.717 1.00 97.25 119 ALA A C 1
ATOM 877 O O . ALA A 1 119 ? 10.339 2.590 -7.565 1.00 97.25 119 ALA A O 1
ATOM 878 N N . ILE A 1 120 ? 9.416 0.999 -8.845 1.00 97.38 120 ILE A N 1
ATOM 879 C CA . ILE A 1 120 ? 9.126 1.866 -9.995 1.00 97.38 120 ILE A CA 1
ATOM 880 C C . ILE A 1 120 ? 7.826 2.660 -9.786 1.00 97.38 120 ILE A C 1
ATOM 882 O O . ILE A 1 120 ? 7.819 3.883 -9.897 1.00 97.38 120 ILE A O 1
ATOM 886 N N . ALA A 1 121 ? 6.708 1.986 -9.496 1.00 97.12 121 ALA A N 1
ATOM 887 C CA . ALA A 1 121 ? 5.387 2.621 -9.462 1.00 97.12 121 ALA A CA 1
ATOM 888 C C . ALA A 1 121 ? 5.167 3.519 -8.234 1.00 97.12 121 ALA A C 1
ATOM 8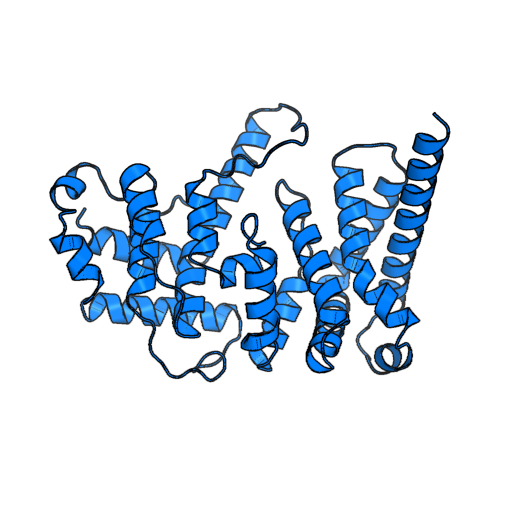90 O O . ALA A 1 121 ? 4.515 4.558 -8.337 1.00 97.12 121 ALA A O 1
ATOM 891 N N . GLY A 1 122 ? 5.710 3.140 -7.074 1.00 95.56 122 GLY A N 1
ATOM 892 C CA . GLY A 1 122 ? 5.535 3.861 -5.813 1.00 95.56 122 GLY A CA 1
ATOM 893 C C . GLY A 1 122 ? 6.001 5.320 -5.891 1.00 95.56 122 GLY A C 1
ATOM 894 O O . GLY A 1 122 ? 5.186 6.219 -5.659 1.00 95.56 122 GLY A O 1
ATOM 895 N N . PRO A 1 123 ? 7.265 5.589 -6.271 1.00 95.94 123 PRO A N 1
ATOM 896 C CA . PRO A 1 123 ? 7.771 6.949 -6.445 1.00 95.94 123 PRO A CA 1
ATOM 897 C C . PRO A 1 123 ? 7.020 7.750 -7.512 1.00 95.94 123 PRO A C 1
ATOM 899 O O . PRO A 1 123 ? 6.794 8.943 -7.329 1.00 95.94 123 PRO A O 1
ATOM 902 N N . VAL A 1 124 ? 6.584 7.110 -8.603 1.00 95.19 124 VAL A N 1
ATOM 903 C CA . VAL A 1 124 ? 5.823 7.769 -9.683 1.00 95.19 124 VAL A CA 1
ATOM 904 C C . VAL A 1 124 ? 4.482 8.289 -9.179 1.00 95.19 124 VAL A C 1
ATOM 906 O O . VAL A 1 124 ? 4.111 9.431 -9.461 1.00 95.19 124 VAL A O 1
ATOM 909 N N . LEU A 1 125 ? 3.770 7.478 -8.396 1.00 92.94 125 LEU A N 1
ATOM 910 C CA . LEU A 1 125 ? 2.533 7.903 -7.751 1.00 92.94 125 LEU A CA 1
ATOM 911 C C . LEU A 1 125 ? 2.806 9.025 -6.759 1.00 92.94 125 LEU A C 1
ATOM 913 O O . LEU A 1 125 ? 2.173 10.072 -6.842 1.00 92.94 125 LEU A O 1
ATOM 917 N N . ALA A 1 126 ? 3.789 8.854 -5.873 1.00 91.75 126 ALA A N 1
ATOM 918 C CA . ALA A 1 126 ? 4.144 9.870 -4.888 1.00 91.75 126 ALA A CA 1
ATOM 919 C C . ALA A 1 126 ? 4.480 11.225 -5.542 1.00 91.75 126 ALA A C 1
ATOM 921 O O . ALA A 1 126 ? 3.940 12.249 -5.120 1.00 91.75 126 ALA A O 1
ATOM 922 N N . TRP A 1 127 ? 5.273 11.226 -6.619 1.00 92.50 127 TRP A N 1
ATOM 923 C CA . TRP A 1 127 ? 5.551 12.415 -7.426 1.00 92.50 127 TRP A CA 1
ATOM 924 C C . TRP A 1 127 ? 4.267 13.034 -7.990 1.00 92.50 127 TRP A C 1
ATOM 926 O O . TRP A 1 127 ? 4.020 14.227 -7.810 1.00 92.50 127 TRP A O 1
ATOM 936 N N . SER A 1 128 ? 3.407 12.235 -8.631 1.00 90.62 128 SER A N 1
ATOM 937 C CA . SER A 1 128 ? 2.156 12.750 -9.197 1.00 90.62 128 SER A CA 1
ATOM 938 C C . SER A 1 128 ? 1.244 13.355 -8.129 1.00 90.62 128 SER A C 1
ATOM 940 O O . SER A 1 128 ? 0.534 14.320 -8.412 1.00 90.62 128 SER A O 1
ATOM 942 N N . HIS A 1 129 ? 1.243 12.806 -6.914 1.00 85.69 129 HIS A N 1
ATOM 943 C CA . HIS A 1 129 ? 0.444 13.345 -5.814 1.00 85.69 129 HIS A CA 1
ATOM 944 C C . HIS A 1 129 ? 0.999 14.685 -5.342 1.00 85.69 129 HIS A C 1
ATOM 946 O O . HIS A 1 129 ? 0.225 15.601 -5.069 1.00 85.69 129 HIS A O 1
ATOM 952 N N . ALA A 1 130 ? 2.326 14.798 -5.240 1.00 86.94 130 ALA A N 1
ATOM 953 C CA . ALA A 1 130 ? 2.987 16.032 -4.842 1.00 86.94 130 ALA A CA 1
ATOM 954 C C . ALA A 1 130 ? 2.674 17.168 -5.829 1.00 86.94 130 ALA A C 1
ATOM 956 O O . ALA A 1 130 ? 2.367 18.278 -5.397 1.00 86.94 130 ALA A O 1
ATOM 957 N N . GLN A 1 131 ? 2.645 16.872 -7.134 1.00 86.69 131 GLN A N 1
ATOM 958 C CA . GLN A 1 131 ? 2.248 17.838 -8.165 1.00 86.69 131 GLN A CA 1
ATOM 959 C C . GLN A 1 131 ? 0.791 18.286 -8.007 1.00 86.69 131 GLN A C 1
ATOM 961 O O . GLN A 1 131 ? 0.520 19.479 -7.898 1.00 86.69 131 GLN A O 1
ATOM 966 N N . GLN A 1 132 ? -0.145 17.338 -7.873 1.00 83.75 132 GLN A N 1
ATOM 967 C CA . GLN A 1 132 ? -1.564 17.655 -7.656 1.00 83.75 132 GLN A CA 1
ATOM 968 C C . GLN A 1 132 ? -1.777 18.519 -6.396 1.00 83.75 132 GLN A C 1
ATOM 970 O O . GLN A 1 132 ? -2.588 19.446 -6.394 1.00 83.75 132 GLN A O 1
ATOM 975 N N . ALA A 1 133 ? -1.041 18.240 -5.315 1.00 81.25 133 ALA A N 1
ATOM 976 C CA . ALA A 1 133 ? -1.107 19.033 -4.090 1.00 81.25 133 ALA A CA 1
ATOM 977 C C . ALA A 1 133 ? -0.587 20.470 -4.296 1.00 81.25 133 ALA A C 1
ATOM 979 O O . ALA A 1 133 ? -1.219 21.413 -3.821 1.00 81.25 133 ALA A O 1
ATOM 980 N N . GLY A 1 134 ? 0.508 20.650 -5.042 1.00 81.06 134 GLY A N 1
ATOM 981 C CA . GLY A 1 134 ? 1.028 21.972 -5.408 1.00 81.06 134 GLY A CA 1
ATOM 982 C C . GLY A 1 134 ? 0.042 22.790 -6.248 1.00 81.06 134 GLY A C 1
ATOM 983 O O . GLY A 1 134 ? -0.225 23.951 -5.933 1.00 81.06 134 GLY A O 1
ATOM 984 N N . ASP A 1 135 ? -0.576 22.161 -7.249 1.00 75.88 135 ASP A N 1
ATOM 985 C CA . ASP A 1 135 ? -1.536 22.815 -8.147 1.00 75.88 135 ASP A CA 1
ATOM 986 C C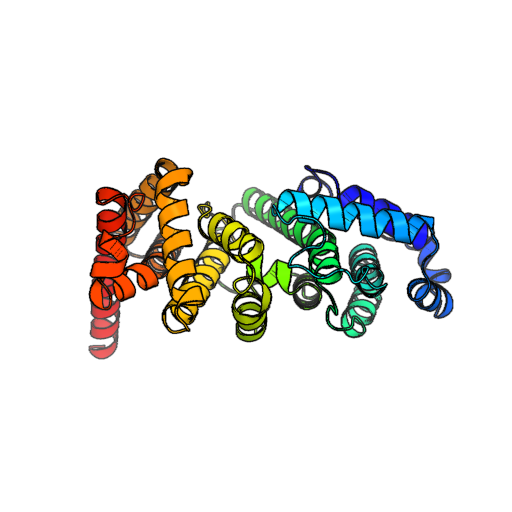 . ASP A 1 135 ? -2.813 23.258 -7.413 1.00 75.88 135 ASP A C 1
ATOM 988 O O . ASP A 1 135 ? -3.345 24.348 -7.649 1.00 75.88 135 ASP A O 1
ATOM 992 N N . THR A 1 136 ? -3.308 22.439 -6.477 1.00 71.50 136 THR A N 1
ATOM 993 C CA . THR A 1 136 ? -4.483 22.794 -5.656 1.00 71.50 136 THR A CA 1
ATOM 994 C C . THR A 1 136 ? -4.202 23.952 -4.698 1.00 71.50 136 THR A C 1
ATOM 996 O O . THR A 1 136 ? -5.056 24.822 -4.531 1.00 71.50 136 THR A O 1
ATOM 999 N N . ALA A 1 137 ? -3.001 24.018 -4.114 1.00 72.88 137 ALA A N 1
ATOM 1000 C CA . ALA A 1 137 ? -2.602 25.142 -3.270 1.00 72.88 137 ALA A CA 1
ATOM 1001 C C . ALA A 1 137 ? -2.476 26.449 -4.074 1.00 72.88 137 ALA A C 1
ATOM 1003 O O . ALA A 1 137 ? -2.881 27.506 -3.594 1.00 72.88 137 ALA A O 1
ATOM 1004 N N . ALA A 1 138 ? -1.960 26.376 -5.305 1.00 72.12 138 ALA A N 1
ATOM 1005 C CA . ALA A 1 138 ? -1.797 27.536 -6.179 1.00 72.12 138 ALA A CA 1
ATOM 1006 C C . ALA A 1 138 ? -3.124 28.064 -6.756 1.00 72.12 138 ALA A C 1
ATOM 1008 O O . ALA A 1 138 ? -3.265 29.266 -6.974 1.00 72.12 138 ALA A O 1
ATOM 1009 N N . SER A 1 139 ? -4.102 27.187 -7.007 1.00 66.62 139 SER A N 1
ATOM 1010 C CA . SER A 1 139 ? -5.348 27.556 -7.697 1.00 66.62 139 SER A CA 1
ATOM 1011 C C . SER A 1 139 ? -6.426 28.175 -6.802 1.00 66.62 139 SER A C 1
ATOM 1013 O O . SER A 1 139 ? -7.389 28.723 -7.334 1.00 66.62 139 SER A O 1
ATOM 1015 N N . GLY A 1 140 ? -6.300 28.129 -5.467 1.00 55.75 140 GLY A N 1
ATOM 1016 C CA . GLY A 1 140 ? -7.198 28.813 -4.517 1.00 55.75 140 GLY A CA 1
ATOM 1017 C C . GLY A 1 140 ? -8.685 28.414 -4.576 1.00 55.75 140 GLY A C 1
ATOM 1018 O O . GLY A 1 140 ? -9.495 28.928 -3.804 1.00 55.75 140 GLY A O 1
ATOM 1019 N N . ALA A 1 141 ? -9.065 27.503 -5.473 1.00 52.91 141 ALA A N 1
ATOM 1020 C CA . ALA A 1 141 ? -10.428 27.052 -5.681 1.00 52.91 141 ALA A CA 1
ATOM 1021 C C . ALA A 1 141 ? -10.727 25.893 -4.727 1.00 52.91 141 ALA A C 1
ATOM 1023 O O . ALA A 1 141 ? -10.074 24.850 -4.765 1.00 52.91 141 ALA A O 1
ATOM 1024 N N . GLY A 1 142 ? -11.724 26.086 -3.860 1.00 48.41 142 GLY A N 1
ATOM 1025 C CA . GLY A 1 142 ? -12.199 25.061 -2.937 1.00 48.41 142 GLY A CA 1
ATOM 1026 C C . GLY A 1 142 ? -12.529 23.771 -3.685 1.00 48.41 142 GLY A C 1
ATOM 1027 O O . GLY A 1 142 ? -13.478 23.728 -4.466 1.00 48.41 142 GLY A O 1
ATOM 1028 N N . ALA A 1 143 ? -11.728 22.733 -3.444 1.00 46.97 143 ALA A N 1
ATOM 1029 C CA . ALA A 1 143 ? -11.886 21.409 -4.024 1.00 46.97 143 ALA A CA 1
ATOM 1030 C C . ALA A 1 143 ? -13.214 20.789 -3.561 1.00 46.97 143 ALA A C 1
ATOM 1032 O O . ALA A 1 143 ? -13.297 20.140 -2.516 1.00 46.97 143 ALA A O 1
ATOM 1033 N N . ALA A 1 144 ? -14.276 21.013 -4.332 1.00 44.19 144 ALA A N 1
ATOM 1034 C CA . ALA A 1 144 ? -15.511 20.266 -4.193 1.00 44.19 144 ALA A CA 1
ATOM 1035 C C . ALA A 1 144 ? -15.237 18.806 -4.578 1.00 44.19 144 ALA A C 1
ATOM 1037 O O . ALA A 1 144 ? -14.727 18.504 -5.655 1.00 44.19 144 ALA A O 1
ATOM 1038 N N . ALA A 1 145 ? -15.544 17.910 -3.644 1.00 44.22 145 ALA A N 1
ATOM 1039 C CA . ALA A 1 145 ? -15.354 16.477 -3.754 1.00 44.22 145 ALA A CA 1
ATOM 1040 C C . ALA A 1 145 ? -16.101 15.902 -4.967 1.00 44.22 145 ALA A C 1
ATOM 1042 O O . ALA A 1 145 ? -17.329 15.880 -4.993 1.00 44.22 145 ALA A O 1
ATOM 1043 N N . GLY A 1 146 ? -15.365 15.387 -5.948 1.00 38.72 146 GLY A N 1
ATOM 1044 C CA . GLY A 1 146 ? -15.965 14.641 -7.046 1.00 38.72 146 GLY A CA 1
ATOM 1045 C C . GLY A 1 146 ? -14.964 14.304 -8.138 1.00 38.72 146 GLY A C 1
ATOM 1046 O O . GLY A 1 146 ? -14.546 15.178 -8.878 1.00 38.72 146 GLY A O 1
ATOM 1047 N N . ALA A 1 147 ? -14.648 13.015 -8.251 1.00 42.00 147 ALA A N 1
ATOM 1048 C CA . ALA A 1 147 ? -13.896 12.386 -9.335 1.00 42.00 147 ALA A CA 1
ATOM 1049 C C . ALA A 1 147 ? -12.393 12.710 -9.407 1.00 42.00 147 ALA A C 1
ATOM 1051 O O . ALA A 1 147 ? -11.932 13.627 -10.074 1.00 42.00 147 ALA A O 1
ATOM 1052 N N . SER A 1 148 ? -11.636 11.832 -8.751 1.00 44.91 148 SER A N 1
ATOM 1053 C CA . SER A 1 148 ? -10.442 11.152 -9.271 1.00 44.91 148 SER A CA 1
ATOM 1054 C C . SER A 1 148 ? -10.245 11.261 -10.791 1.00 44.91 148 SER A C 1
ATOM 1056 O O . SER A 1 148 ? -10.538 10.332 -11.543 1.00 44.91 148 SER A O 1
ATOM 1058 N N . GLY A 1 149 ? -9.712 12.400 -11.221 1.00 50.16 149 GLY A N 1
ATOM 1059 C CA . GLY A 1 149 ? -9.028 12.575 -12.495 1.00 50.16 149 GLY A CA 1
ATOM 1060 C C . GLY A 1 149 ? -7.561 12.192 -12.347 1.00 50.16 149 GLY A C 1
ATOM 1061 O O . GLY A 1 149 ? -6.683 12.956 -12.741 1.00 50.16 149 GLY A O 1
ATOM 1062 N N . ASP A 1 150 ? -7.283 11.047 -11.719 1.00 63.19 150 ASP A N 1
ATOM 1063 C CA . ASP A 1 150 ? -5.962 10.456 -11.873 1.00 63.19 150 ASP A CA 1
ATOM 1064 C C . ASP A 1 150 ? -5.775 10.209 -13.360 1.00 63.19 150 ASP A C 1
ATOM 1066 O O . ASP A 1 150 ? -6.671 9.688 -14.029 1.00 63.19 150 ASP A O 1
ATOM 1070 N N . ALA A 1 151 ? -4.645 10.664 -13.895 1.00 80.62 151 ALA A N 1
ATOM 1071 C CA . ALA A 1 151 ? -4.349 10.449 -15.295 1.00 80.62 151 ALA A CA 1
ATOM 1072 C C . ALA A 1 151 ? -4.456 8.932 -15.557 1.00 80.62 151 ALA A C 1
ATOM 1074 O O . ALA A 1 151 ? -3.803 8.181 -14.834 1.00 80.62 151 ALA A O 1
ATOM 1075 N N . PRO A 1 152 ? -5.260 8.458 -16.531 1.00 88.62 152 PRO A N 1
ATOM 1076 C CA . PRO A 1 152 ? -5.570 7.030 -16.696 1.00 88.62 152 PRO A CA 1
ATOM 1077 C C . PRO A 1 152 ? -4.344 6.105 -16.729 1.00 88.62 152 PRO A C 1
ATOM 1079 O O . PRO A 1 152 ? -4.407 4.951 -16.315 1.00 88.62 152 PRO A O 1
ATOM 1082 N N . TRP A 1 153 ? -3.196 6.625 -17.167 1.00 91.81 153 TRP A N 1
ATOM 1083 C CA . TRP A 1 153 ? -1.931 5.899 -17.160 1.00 91.81 153 TRP A CA 1
ATOM 1084 C C . TRP A 1 153 ? -1.402 5.588 -15.747 1.00 91.81 153 TRP A C 1
ATOM 1086 O O . TRP A 1 153 ? -0.779 4.550 -15.565 1.00 91.81 153 TRP A O 1
ATOM 1096 N N . LEU A 1 154 ? -1.653 6.435 -14.739 1.00 92.50 154 LEU A N 1
ATOM 1097 C CA . LEU A 1 154 ? -1.274 6.176 -13.342 1.00 92.50 154 LEU A CA 1
ATOM 1098 C C . LEU A 1 154 ? -2.072 5.013 -12.761 1.00 92.50 154 LEU A C 1
ATOM 1100 O O . LEU A 1 154 ? -1.514 4.192 -12.038 1.00 92.50 154 LEU A O 1
ATOM 1104 N N . GLU A 1 155 ? -3.361 4.931 -13.096 1.00 92.19 155 GLU A N 1
ATOM 1105 C CA . GLU A 1 155 ? -4.205 3.807 -12.695 1.00 92.19 155 GLU A CA 1
ATOM 1106 C C . GLU A 1 155 ? -3.664 2.504 -13.295 1.00 92.19 155 GLU A C 1
ATOM 1108 O O . GLU A 1 155 ? -3.407 1.555 -12.559 1.00 92.19 155 GLU A O 1
ATOM 1113 N N . ALA A 1 156 ? -3.341 2.501 -14.590 1.00 94.62 156 ALA A N 1
ATOM 1114 C CA . ALA A 1 156 ? -2.726 1.352 -15.253 1.00 94.62 156 ALA A CA 1
ATOM 1115 C C . ALA A 1 156 ? -1.311 1.011 -14.717 1.00 94.62 156 ALA A C 1
ATOM 1117 O O . ALA A 1 156 ? -0.954 -0.163 -14.607 1.00 94.62 156 ALA A O 1
ATOM 1118 N N . VAL A 1 157 ? -0.507 2.001 -14.304 1.00 95.50 157 VAL A N 1
ATOM 1119 C CA . VAL A 1 157 ? 0.775 1.770 -13.603 1.00 95.50 157 VAL A CA 1
ATOM 1120 C C . VAL A 1 157 ? 0.554 1.075 -12.255 1.00 95.50 157 VAL A C 1
ATOM 1122 O O . VAL A 1 157 ? 1.281 0.137 -11.923 1.00 95.50 157 VAL A O 1
ATOM 1125 N N . CYS A 1 158 ? -0.459 1.488 -11.487 1.00 94.62 158 CYS A N 1
ATOM 1126 C CA . CYS A 1 158 ? -0.845 0.805 -10.252 1.00 94.62 158 CYS A CA 1
ATOM 1127 C C . CYS A 1 158 ? -1.340 -0.625 -10.514 1.00 94.62 158 CYS A C 1
ATOM 1129 O O . CYS A 1 158 ? -0.991 -1.532 -9.761 1.00 94.62 158 CYS A O 1
ATOM 1131 N N . GLU A 1 159 ? -2.124 -0.854 -11.572 1.00 95.31 159 GLU A N 1
ATOM 1132 C CA . GLU A 1 159 ? -2.600 -2.194 -11.956 1.00 95.31 159 GLU A CA 1
ATOM 1133 C C . GLU A 1 159 ? -1.446 -3.146 -12.281 1.00 95.31 159 GLU A C 1
ATOM 1135 O O . GLU A 1 159 ? -1.469 -4.317 -11.891 1.00 95.31 159 GLU A O 1
ATOM 1140 N N . ALA A 1 160 ? -0.402 -2.632 -12.934 1.00 96.75 160 ALA A N 1
ATOM 1141 C CA . ALA A 1 160 ? 0.822 -3.371 -13.220 1.00 96.75 160 ALA A CA 1
ATOM 1142 C C . ALA A 1 160 ? 1.701 -3.609 -11.976 1.00 96.75 160 ALA A C 1
ATOM 1144 O O . ALA A 1 160 ? 2.637 -4.411 -12.042 1.00 96.75 160 ALA A O 1
ATOM 1145 N N . SER A 1 161 ? 1.412 -2.950 -10.847 1.00 97.31 161 SER A N 1
ATOM 1146 C CA . SER A 1 161 ? 2.186 -2.989 -9.602 1.00 97.31 161 SER A CA 1
ATOM 1147 C C . SER A 1 161 ? 1.287 -3.277 -8.387 1.00 97.31 161 SER A C 1
ATOM 1149 O O . SER A 1 161 ? 1.024 -2.395 -7.563 1.00 97.31 161 SER A O 1
ATOM 1151 N N . PRO A 1 162 ? 0.811 -4.526 -8.219 1.00 96.69 162 PRO A N 1
ATOM 1152 C CA . PRO A 1 162 ? -0.202 -4.849 -7.213 1.00 96.69 162 PRO A CA 1
ATOM 1153 C C . PRO A 1 162 ? 0.272 -4.629 -5.769 1.00 96.69 162 PRO A C 1
ATOM 1155 O O . PRO A 1 162 ? -0.543 -4.262 -4.924 1.00 96.69 162 PRO A O 1
ATOM 1158 N N . LEU A 1 163 ? 1.576 -4.762 -5.483 1.00 97.81 163 LEU A N 1
ATOM 1159 C CA . LEU A 1 163 ? 2.145 -4.407 -4.175 1.00 97.81 163 LEU A CA 1
ATOM 1160 C C . LEU A 1 163 ? 1.990 -2.905 -3.879 1.00 97.81 163 LEU A C 1
ATOM 1162 O O . LEU A 1 163 ? 1.676 -2.524 -2.754 1.00 97.81 163 LEU A O 1
ATOM 1166 N N . THR A 1 164 ? 2.115 -2.046 -4.892 1.00 97.50 164 THR A N 1
ATOM 1167 C CA . THR A 1 164 ? 1.831 -0.612 -4.742 1.00 97.50 164 THR A CA 1
ATOM 1168 C C . THR A 1 164 ? 0.361 -0.365 -4.431 1.00 97.50 164 THR A C 1
ATOM 1170 O O . THR A 1 164 ? 0.063 0.471 -3.584 1.00 97.50 164 THR A O 1
ATOM 1173 N N . GLY A 1 165 ? -0.552 -1.125 -5.042 1.00 96.25 165 GLY A N 1
ATOM 1174 C CA . GLY A 1 165 ? -1.978 -1.082 -4.707 1.00 96.25 165 GLY A CA 1
ATOM 1175 C C . GLY A 1 165 ? -2.272 -1.519 -3.267 1.00 96.25 165 GLY A C 1
ATOM 1176 O O . GLY A 1 165 ? -3.077 -0.890 -2.584 1.00 96.25 165 GLY A O 1
ATOM 1177 N N . VAL A 1 166 ? -1.574 -2.546 -2.768 1.00 97.75 166 VAL A N 1
ATOM 1178 C CA . VAL A 1 166 ? -1.672 -2.990 -1.366 1.00 97.75 166 VAL A CA 1
ATOM 1179 C C . VAL A 1 166 ? -1.209 -1.894 -0.405 1.00 97.75 166 VAL A C 1
ATOM 1181 O O . VAL A 1 166 ? -1.908 -1.594 0.564 1.00 97.75 166 VAL A O 1
ATOM 1184 N N . LEU A 1 167 ? -0.049 -1.289 -0.673 1.00 96.81 167 LEU A N 1
ATOM 1185 C CA . LEU A 1 167 ? 0.574 -0.317 0.225 1.00 96.81 167 LEU A CA 1
ATOM 1186 C C . LEU A 1 167 ? -0.097 1.066 0.146 1.00 96.81 167 LEU A C 1
ATOM 1188 O O . LEU A 1 167 ? -0.369 1.684 1.175 1.00 96.81 167 LEU A O 1
ATOM 1192 N N . ALA A 1 168 ? -0.389 1.580 -1.043 1.00 93.44 168 ALA A N 1
ATOM 1193 C CA . ALA A 1 168 ? -1.046 2.873 -1.195 1.00 93.44 168 ALA A CA 1
ATOM 1194 C C . ALA A 1 168 ? -2.568 2.713 -1.094 1.00 93.44 168 ALA A C 1
ATOM 1196 O O . ALA A 1 168 ? -3.160 2.933 -0.035 1.00 93.44 168 ALA A O 1
ATOM 1197 N N . TYR A 1 169 ? -3.189 2.351 -2.211 1.00 91.44 169 TYR A N 1
ATOM 1198 C CA . TYR A 1 169 ? -4.586 1.962 -2.340 1.00 91.44 169 TYR A CA 1
ATOM 1199 C C . TYR A 1 169 ? -4.794 1.357 -3.743 1.00 91.44 169 TYR A C 1
ATOM 1201 O O . TYR A 1 169 ? -4.068 1.720 -4.676 1.00 91.44 169 TYR A O 1
ATOM 1209 N N . PRO A 1 170 ? -5.749 0.431 -3.918 1.00 93.62 170 PRO A N 1
ATOM 1210 C CA . PRO A 1 170 ? -5.916 -0.300 -5.164 1.00 93.62 170 PRO A CA 1
ATOM 1211 C C . PRO A 1 170 ? -6.511 0.581 -6.277 1.00 93.62 170 PRO A C 1
ATOM 1213 O O . PRO A 1 170 ? -7.335 1.457 -5.988 1.00 93.62 170 PRO A O 1
ATOM 1216 N N . PRO A 1 171 ? -6.169 0.303 -7.551 1.00 91.88 171 PRO A N 1
ATOM 1217 C CA . PRO A 1 171 ? -6.935 0.764 -8.710 1.00 91.88 171 PRO A CA 1
ATOM 1218 C C . PRO A 1 171 ? -8.420 0.408 -8.605 1.00 91.88 171 PRO A C 1
ATOM 1220 O O . PRO A 1 171 ? -8.804 -0.525 -7.883 1.00 91.88 171 PRO A O 1
ATOM 1223 N N . ARG A 1 172 ? -9.275 1.104 -9.362 1.00 90.44 172 ARG A N 1
ATOM 1224 C CA . ARG A 1 172 ? -10.710 0.802 -9.368 1.00 90.44 172 ARG A CA 1
ATOM 1225 C C . ARG A 1 172 ? -10.934 -0.644 -9.813 1.00 90.44 172 ARG A C 1
ATOM 1227 O O . ARG A 1 172 ? -10.407 -1.098 -10.818 1.00 90.44 172 ARG A O 1
ATOM 1234 N N . GLY A 1 173 ? -11.728 -1.381 -9.038 1.00 92.50 173 GLY A N 1
ATOM 1235 C CA . GLY A 1 173 ? -12.045 -2.784 -9.323 1.00 92.50 173 GLY A CA 1
ATOM 1236 C C . GLY A 1 173 ? -10.956 -3.800 -8.950 1.00 92.50 173 GLY A C 1
ATOM 1237 O O . GLY A 1 173 ? -11.204 -4.992 -9.081 1.00 92.50 173 GLY A O 1
ATOM 1238 N N . GLN A 1 174 ? -9.793 -3.376 -8.434 1.00 94.75 174 GLN A N 1
ATOM 1239 C CA . GLN A 1 174 ? -8.685 -4.284 -8.084 1.00 94.75 174 GLN A CA 1
ATOM 1240 C C . GLN A 1 174 ? -8.558 -4.578 -6.580 1.00 94.75 174 GLN A C 1
ATOM 1242 O O . GLN A 1 174 ? -7.619 -5.255 -6.159 1.00 94.75 174 GLN A O 1
ATOM 1247 N N . SER A 1 175 ? -9.492 -4.099 -5.752 1.00 95.62 175 SER A N 1
ATOM 1248 C CA . SER A 1 175 ? -9.452 -4.278 -4.293 1.00 95.62 175 SER A CA 1
ATOM 1249 C C . SER A 1 175 ? -9.335 -5.743 -3.870 1.00 95.62 175 SER A C 1
ATOM 1251 O O . SER A 1 175 ? -8.492 -6.061 -3.035 1.00 95.62 175 SER A O 1
ATOM 1253 N N . ASP A 1 176 ? -10.128 -6.639 -4.468 1.00 96.88 176 ASP A N 1
ATOM 1254 C CA . ASP A 1 176 ? -10.103 -8.065 -4.121 1.00 96.88 176 ASP A CA 1
ATOM 1255 C C . ASP A 1 176 ? -8.766 -8.719 -4.504 1.00 96.88 176 ASP A C 1
ATOM 1257 O O . ASP A 1 176 ? -8.241 -9.534 -3.750 1.00 96.88 176 ASP A O 1
ATOM 1261 N N . ARG A 1 177 ? -8.159 -8.312 -5.628 1.00 96.31 177 ARG A N 1
ATOM 1262 C CA . ARG A 1 177 ? -6.846 -8.812 -6.061 1.00 96.31 177 ARG A CA 1
ATOM 1263 C C . ARG A 1 177 ? -5.726 -8.359 -5.125 1.00 96.31 177 ARG A C 1
ATOM 1265 O O . ARG A 1 177 ? -4.879 -9.167 -4.752 1.00 96.31 177 ARG A O 1
ATOM 1272 N N . CYS A 1 178 ? -5.712 -7.083 -4.737 1.00 97.50 178 CYS A N 1
ATOM 1273 C CA . CYS A 1 178 ? -4.750 -6.573 -3.758 1.00 97.50 178 CYS A CA 1
ATOM 1274 C C . CYS A 1 178 ? -4.940 -7.249 -2.394 1.00 97.50 178 CYS A C 1
ATOM 1276 O O . CYS A 1 178 ? -3.962 -7.598 -1.739 1.00 97.50 178 CYS A O 1
ATOM 1278 N N . LEU A 1 179 ? -6.187 -7.478 -1.979 1.00 97.81 179 LEU A N 1
ATOM 1279 C CA . LEU A 1 179 ? -6.483 -8.159 -0.726 1.00 97.81 179 LEU A CA 1
ATOM 1280 C C . LEU A 1 179 ? -6.022 -9.622 -0.740 1.00 97.81 179 LEU A C 1
ATOM 1282 O O . LEU A 1 179 ? -5.419 -10.054 0.236 1.00 97.81 179 LEU A O 1
ATOM 1286 N N . ALA A 1 180 ? -6.248 -10.352 -1.835 1.00 97.88 180 ALA A N 1
ATOM 1287 C CA . ALA A 1 180 ? -5.755 -11.720 -2.000 1.00 97.88 180 ALA A CA 1
ATOM 1288 C C . ALA A 1 180 ? -4.220 -11.774 -1.941 1.00 97.88 180 ALA A C 1
ATOM 1290 O O . ALA A 1 180 ? -3.661 -12.571 -1.199 1.00 97.88 180 ALA A O 1
ATOM 1291 N N . LEU A 1 181 ? -3.522 -10.855 -2.625 1.00 98.00 181 LEU A N 1
ATOM 1292 C CA . LEU A 1 181 ? -2.061 -10.747 -2.523 1.00 98.00 181 LEU A CA 1
ATOM 1293 C C . LEU A 1 181 ? -1.601 -10.507 -1.072 1.00 98.00 181 LEU A C 1
ATOM 1295 O O . LEU A 1 181 ? -0.643 -11.126 -0.607 1.00 98.00 181 LEU A O 1
ATOM 1299 N N . ALA A 1 182 ? -2.274 -9.607 -0.352 1.00 98.12 182 ALA A N 1
ATOM 1300 C CA . ALA A 1 182 ? -1.951 -9.331 1.042 1.00 98.12 182 ALA A CA 1
ATOM 1301 C C . ALA A 1 182 ? -2.174 -10.566 1.929 1.00 98.12 182 ALA A C 1
ATOM 1303 O O . ALA A 1 182 ? -1.265 -10.951 2.656 1.00 98.12 182 ALA A O 1
ATOM 1304 N N . ALA A 1 183 ? -3.348 -11.191 1.841 1.00 98.00 183 ALA A N 1
ATOM 1305 C CA . ALA A 1 183 ? -3.749 -12.324 2.668 1.00 98.00 183 ALA A CA 1
ATOM 1306 C C . ALA A 1 183 ? -2.925 -13.588 2.386 1.00 98.00 183 ALA A C 1
ATOM 1308 O O . ALA A 1 183 ? -2.336 -14.159 3.302 1.00 98.00 183 ALA A O 1
ATOM 1309 N N . ASP A 1 184 ? -2.849 -13.988 1.119 1.00 97.44 184 ASP A N 1
ATOM 1310 C CA . ASP A 1 184 ? -2.389 -15.323 0.732 1.00 97.44 184 ASP A CA 1
ATOM 1311 C C . ASP A 1 184 ? -0.872 -15.384 0.525 1.00 97.44 184 ASP A C 1
ATOM 1313 O O . ASP A 1 184 ? -0.286 -16.463 0.519 1.00 97.44 184 ASP A O 1
ATOM 1317 N N . THR A 1 185 ? -0.216 -14.234 0.326 1.00 96.88 185 THR A N 1
ATOM 1318 C CA . THR A 1 185 ? 1.225 -14.171 0.028 1.00 96.88 185 THR A CA 1
ATOM 1319 C C . THR A 1 185 ? 2.005 -13.383 1.073 1.00 96.88 185 THR A C 1
ATOM 1321 O O . THR A 1 185 ? 2.972 -13.893 1.630 1.00 96.88 185 THR A O 1
ATOM 1324 N N . ILE A 1 186 ? 1.610 -12.137 1.356 1.00 98.00 186 ILE A N 1
ATOM 1325 C CA . ILE A 1 186 ? 2.410 -11.249 2.218 1.00 98.00 186 ILE A CA 1
ATOM 1326 C C . ILE A 1 186 ? 2.236 -11.619 3.696 1.00 98.00 186 ILE A C 1
ATOM 1328 O O . ILE A 1 186 ? 3.226 -11.804 4.399 1.00 98.00 186 ILE A O 1
ATOM 1332 N N . ILE A 1 187 ? 0.993 -11.746 4.170 1.00 98.25 187 ILE A N 1
ATOM 1333 C CA . ILE A 1 187 ? 0.672 -12.046 5.576 1.00 98.25 187 ILE A CA 1
ATOM 1334 C C . ILE A 1 187 ? 1.055 -13.483 5.942 1.00 98.25 187 ILE A C 1
ATOM 1336 O O . ILE A 1 187 ? 1.465 -13.736 7.071 1.00 98.25 187 ILE A O 1
ATOM 1340 N N . ALA A 1 188 ? 1.005 -14.410 4.983 1.00 96.69 188 ALA A N 1
ATOM 1341 C CA . ALA A 1 188 ? 1.451 -15.788 5.179 1.00 96.69 188 ALA A CA 1
ATOM 1342 C C . ALA A 1 188 ? 2.945 -15.901 5.557 1.00 96.69 188 ALA A C 1
ATOM 1344 O O . ALA A 1 188 ? 3.371 -16.931 6.080 1.00 96.69 188 ALA A O 1
ATOM 1345 N N . HIS A 1 189 ? 3.745 -14.852 5.325 1.00 97.50 189 HIS A N 1
ATOM 1346 C CA . HIS A 1 189 ? 5.155 -14.805 5.691 1.00 97.50 189 HIS A CA 1
ATOM 1347 C C . HIS A 1 189 ? 5.399 -13.834 6.866 1.00 97.50 189 HIS A C 1
ATOM 1349 O O . HIS A 1 189 ? 5.029 -12.663 6.762 1.00 97.50 189 HIS A O 1
ATOM 1355 N N . PRO A 1 190 ? 6.112 -14.225 7.946 1.00 96.75 190 PRO A N 1
ATOM 1356 C CA . PRO A 1 190 ? 6.264 -13.390 9.148 1.00 96.75 190 PRO A CA 1
ATOM 1357 C C . PRO A 1 190 ? 6.826 -11.981 8.894 1.00 96.75 190 PRO A C 1
ATOM 1359 O O . PRO A 1 190 ? 6.335 -10.994 9.437 1.00 96.75 190 PRO A O 1
ATOM 1362 N N . GLN A 1 191 ? 7.839 -11.864 8.030 1.00 95.62 191 GLN A N 1
ATOM 1363 C CA . GLN A 1 191 ? 8.413 -10.560 7.663 1.00 95.62 191 GLN A CA 1
ATOM 1364 C C . GLN A 1 191 ? 7.445 -9.711 6.831 1.00 95.62 191 GLN A C 1
ATOM 1366 O O . GLN A 1 191 ? 7.375 -8.495 7.007 1.00 95.62 191 GLN A O 1
ATOM 1371 N N . GLY A 1 192 ? 6.679 -10.356 5.946 1.00 97.50 192 GLY A N 1
ATOM 1372 C CA . GLY A 1 192 ? 5.664 -9.690 5.141 1.00 97.50 192 GLY A CA 1
ATOM 1373 C C . GLY A 1 192 ? 4.563 -9.134 6.039 1.00 97.50 192 GLY A C 1
ATOM 1374 O O . GLY A 1 192 ? 4.304 -7.933 6.000 1.00 97.50 192 GLY A O 1
ATOM 1375 N N . ALA A 1 193 ? 4.014 -9.961 6.931 1.00 98.25 193 ALA A N 1
ATOM 1376 C CA . ALA A 1 193 ? 3.043 -9.557 7.944 1.00 98.25 193 ALA A CA 1
ATOM 1377 C C . ALA A 1 193 ? 3.532 -8.372 8.794 1.00 98.25 193 ALA A C 1
ATOM 1379 O O . ALA A 1 193 ? 2.844 -7.357 8.876 1.00 98.25 193 ALA A O 1
ATOM 1380 N N . SER A 1 194 ? 4.743 -8.455 9.358 1.00 97.69 194 SER A N 1
ATOM 1381 C CA . SER A 1 194 ? 5.313 -7.389 10.193 1.00 97.69 194 SER A CA 1
ATOM 1382 C C . SER A 1 194 ? 5.471 -6.067 9.429 1.00 97.69 194 SER A C 1
ATOM 1384 O O . SER A 1 194 ? 5.025 -5.017 9.898 1.00 97.69 194 SER A O 1
ATOM 1386 N N . SER A 1 195 ? 6.035 -6.116 8.216 1.00 97.75 195 SER A N 1
ATOM 1387 C CA . SER A 1 195 ? 6.212 -4.931 7.365 1.00 97.75 195 SER A CA 1
ATOM 1388 C C . SER A 1 195 ? 4.882 -4.275 6.981 1.00 97.75 195 SER A C 1
ATOM 1390 O O . SER A 1 195 ? 4.733 -3.054 7.046 1.00 97.75 195 SER A O 1
ATOM 1392 N N . LEU A 1 196 ? 3.887 -5.089 6.619 1.00 98.31 196 LEU A N 1
ATOM 1393 C CA . LEU A 1 196 ? 2.583 -4.621 6.188 1.00 98.31 196 LEU A CA 1
ATOM 1394 C C . LEU A 1 196 ? 1.791 -4.057 7.371 1.00 98.31 196 LEU A C 1
ATOM 1396 O O . LEU A 1 196 ? 1.097 -3.054 7.204 1.00 98.31 196 LEU A O 1
ATOM 1400 N N . ALA A 1 197 ? 1.946 -4.638 8.565 1.00 98.50 197 ALA A N 1
ATOM 1401 C CA . ALA A 1 197 ? 1.351 -4.129 9.793 1.00 98.50 197 ALA A CA 1
ATOM 1402 C C . ALA A 1 197 ? 1.900 -2.738 10.126 1.00 98.50 197 ALA A C 1
ATOM 1404 O O . ALA A 1 197 ? 1.118 -1.806 10.315 1.00 98.50 197 ALA A O 1
ATOM 1405 N N . ALA A 1 198 ? 3.228 -2.569 10.089 1.00 98.00 198 ALA A N 1
ATOM 1406 C CA . ALA A 1 198 ? 3.881 -1.275 10.287 1.00 98.00 198 ALA A CA 1
ATOM 1407 C C . ALA A 1 198 ? 3.410 -0.226 9.264 1.00 98.00 198 ALA A C 1
ATOM 1409 O O . ALA A 1 198 ? 3.075 0.913 9.608 1.00 98.00 198 ALA A O 1
ATOM 1410 N N . HIS A 1 199 ? 3.288 -0.628 7.998 1.00 97.56 199 HIS A N 1
ATOM 1411 C CA . HIS A 1 199 ? 2.799 0.256 6.947 1.00 97.56 199 HIS A CA 1
ATOM 1412 C C . HIS A 1 199 ? 1.339 0.680 7.163 1.00 97.56 199 HIS A C 1
ATOM 1414 O O . HIS A 1 199 ? 1.013 1.867 7.092 1.00 97.56 199 HIS A O 1
ATOM 1420 N N . PHE A 1 200 ? 0.444 -0.267 7.459 1.00 98.25 200 PHE A N 1
ATOM 1421 C CA . PHE A 1 200 ? -0.979 -0.000 7.702 1.00 98.25 200 PHE A CA 1
ATOM 1422 C C . PHE A 1 200 ? -1.219 0.820 8.974 1.00 98.25 200 PHE A C 1
ATOM 1424 O O . PHE A 1 200 ? -2.177 1.599 9.020 1.00 98.25 200 PHE A O 1
ATOM 1431 N N . ALA A 1 201 ? -0.333 0.681 9.960 1.00 98.06 201 ALA A N 1
ATOM 1432 C CA . ALA A 1 201 ? -0.317 1.425 11.212 1.00 98.06 201 ALA A CA 1
ATOM 1433 C C . ALA A 1 201 ? 0.129 2.888 11.062 1.00 98.06 201 ALA A C 1
ATOM 1435 O O . ALA A 1 201 ? -0.160 3.709 11.936 1.00 98.06 201 ALA A O 1
ATOM 1436 N N . THR A 1 202 ? 0.818 3.232 9.968 1.00 96.81 202 THR A N 1
ATOM 1437 C CA . THR A 1 202 ? 1.332 4.590 9.743 1.00 96.81 202 THR A CA 1
ATOM 1438 C C . THR A 1 202 ? 0.173 5.596 9.645 1.00 96.81 202 THR A C 1
ATOM 1440 O O . THR A 1 202 ? -0.705 5.412 8.796 1.00 96.81 202 THR A O 1
ATOM 1443 N N . PRO A 1 203 ? 0.149 6.675 10.450 1.00 94.38 203 PRO A N 1
ATOM 1444 C CA . PRO A 1 203 ? -0.891 7.697 10.395 1.00 94.38 203 PRO A CA 1
ATOM 1445 C C . PRO A 1 203 ? -1.020 8.323 9.008 1.00 94.38 203 PRO A C 1
ATOM 1447 O O . PRO A 1 203 ? -0.026 8.628 8.351 1.00 94.38 203 PRO A O 1
ATOM 1450 N N . VAL A 1 204 ? -2.257 8.557 8.575 1.00 93.81 204 VAL A N 1
ATOM 1451 C CA . VAL A 1 204 ? -2.536 9.185 7.282 1.00 93.81 204 VAL A CA 1
ATOM 1452 C C . VAL A 1 204 ? -2.789 10.673 7.495 1.00 93.81 204 VAL A C 1
ATOM 1454 O O . VAL A 1 204 ? -3.840 11.062 8.005 1.00 93.81 204 VAL A O 1
ATOM 1457 N N . SER A 1 205 ? -1.832 11.510 7.095 1.00 86.69 205 SER A N 1
ATOM 1458 C CA . SER A 1 205 ? -1.988 12.967 7.136 1.00 86.69 205 SER A CA 1
ATOM 1459 C C . SER A 1 205 ? -3.135 13.432 6.229 1.00 86.69 205 SER A C 1
ATOM 1461 O O . SER A 1 205 ? -3.326 12.856 5.153 1.00 86.69 205 SER A O 1
ATOM 1463 N N . PRO A 1 206 ? -3.885 14.484 6.607 1.00 83.06 206 PRO A N 1
ATOM 1464 C CA . PRO A 1 206 ? -4.900 15.074 5.743 1.00 83.06 206 PRO A CA 1
ATOM 1465 C C . PRO A 1 206 ? -4.314 15.499 4.391 1.00 83.06 206 PRO A C 1
ATOM 1467 O O . PRO A 1 206 ? -3.240 16.091 4.319 1.00 83.06 206 PRO A O 1
ATOM 1470 N N . GLY A 1 207 ? -5.032 15.200 3.313 1.00 82.56 207 GLY A N 1
ATOM 1471 C CA . GLY A 1 207 ? -4.608 15.503 1.951 1.00 82.56 207 GLY A CA 1
ATOM 1472 C C . GLY A 1 207 ? -5.549 14.882 0.918 1.00 82.56 207 GLY A C 1
ATOM 1473 O O . GLY A 1 207 ? -6.443 14.115 1.296 1.00 82.56 207 GLY A O 1
ATOM 1474 N N . PRO A 1 208 ? -5.346 15.159 -0.382 1.00 77.25 208 PRO A N 1
ATOM 1475 C CA . PRO A 1 208 ? -6.269 14.758 -1.450 1.00 77.25 208 PRO A CA 1
ATOM 1476 C C . PRO A 1 208 ? -6.589 13.258 -1.477 1.00 77.25 208 PRO A C 1
ATOM 1478 O O . PRO A 1 208 ? -7.707 12.860 -1.791 1.00 77.25 208 PRO A O 1
ATOM 1481 N N . ARG A 1 209 ? -5.622 12.415 -1.096 1.00 84.81 209 ARG A N 1
ATOM 1482 C CA . ARG A 1 209 ? -5.754 10.948 -1.111 1.00 84.81 209 ARG A CA 1
ATOM 1483 C C . ARG A 1 209 ? -5.904 10.314 0.264 1.00 84.81 209 ARG A C 1
ATOM 1485 O O . ARG A 1 209 ? -6.099 9.104 0.350 1.00 84.81 209 ARG A O 1
ATOM 1492 N N . ALA A 1 210 ? -5.868 11.109 1.332 1.00 90.12 210 ALA A N 1
ATOM 1493 C CA . ALA A 1 210 ? -5.970 10.601 2.698 1.00 90.12 210 ALA A CA 1
ATOM 1494 C C . ALA A 1 210 ? -7.239 9.759 2.894 1.00 90.12 210 ALA A C 1
ATOM 1496 O O . ALA A 1 210 ? -7.207 8.691 3.501 1.00 90.12 210 ALA A O 1
ATOM 1497 N N . LEU A 1 211 ? -8.347 10.215 2.301 1.00 91.94 211 LEU A N 1
ATOM 1498 C CA . LEU A 1 211 ? -9.623 9.516 2.345 1.00 91.94 211 LEU A CA 1
ATOM 1499 C C . LEU A 1 211 ? -9.570 8.153 1.641 1.00 91.94 211 LEU A C 1
ATOM 1501 O O . LEU A 1 211 ? -10.094 7.177 2.176 1.00 91.94 211 LEU A O 1
ATOM 1505 N N . ALA A 1 212 ? -8.934 8.078 0.468 1.00 92.12 212 ALA A N 1
ATOM 1506 C CA . ALA A 1 212 ? -8.800 6.838 -0.296 1.00 92.12 212 ALA A CA 1
ATOM 1507 C C . ALA A 1 212 ? -7.944 5.813 0.461 1.00 92.12 212 ALA A C 1
ATOM 1509 O O . ALA A 1 212 ? -8.369 4.672 0.625 1.00 92.12 212 ALA A O 1
ATOM 1510 N N . VAL A 1 213 ? -6.802 6.244 1.010 1.00 94.44 213 VAL A N 1
ATOM 1511 C CA . VAL A 1 213 ? -5.904 5.385 1.801 1.00 94.44 213 VAL A CA 1
ATOM 1512 C C . VAL A 1 213 ? -6.597 4.876 3.067 1.00 94.44 213 VAL A C 1
ATOM 1514 O O . VAL A 1 213 ? -6.591 3.674 3.324 1.00 94.44 213 VAL A O 1
ATOM 1517 N N . LEU A 1 214 ? -7.243 5.754 3.845 1.00 95.56 214 LEU A N 1
ATOM 1518 C CA . LEU A 1 214 ? -7.975 5.344 5.052 1.00 95.56 214 LEU A CA 1
ATOM 1519 C C . LEU A 1 214 ? -9.121 4.386 4.723 1.00 95.56 214 LEU A C 1
ATOM 1521 O O . LEU A 1 214 ? -9.307 3.393 5.422 1.00 95.56 214 LEU A O 1
ATOM 1525 N N . THR A 1 215 ? -9.866 4.655 3.648 1.00 95.69 215 THR A N 1
ATOM 1526 C CA . THR A 1 215 ? -10.975 3.796 3.210 1.00 95.69 215 THR A CA 1
ATOM 1527 C C . THR A 1 215 ? -10.473 2.422 2.780 1.00 95.69 215 THR A C 1
ATOM 1529 O O . THR A 1 215 ? -11.046 1.417 3.195 1.00 95.69 215 THR A O 1
ATOM 1532 N N . TRP A 1 216 ? -9.390 2.366 2.000 1.00 96.81 216 TRP A N 1
ATOM 1533 C CA . TRP A 1 216 ? -8.756 1.113 1.599 1.00 96.81 216 TRP A CA 1
ATOM 1534 C C . TRP A 1 216 ? -8.284 0.311 2.810 1.00 96.81 216 TRP A C 1
ATOM 1536 O O . TRP A 1 216 ? -8.679 -0.842 2.968 1.00 96.81 216 TRP A O 1
ATOM 1546 N N . ARG A 1 217 ? -7.500 0.926 3.703 1.00 98.19 217 ARG A N 1
ATOM 1547 C CA . ARG A 1 217 ? -6.980 0.247 4.897 1.00 98.19 217 ARG A CA 1
ATOM 1548 C C . ARG A 1 217 ? -8.106 -0.256 5.794 1.00 98.19 217 ARG A C 1
ATOM 1550 O O . ARG A 1 217 ? -8.062 -1.399 6.229 1.00 98.19 217 ARG A O 1
ATOM 1557 N N . ALA A 1 218 ? -9.138 0.558 6.024 1.00 97.94 218 ALA A N 1
ATOM 1558 C CA . ALA A 1 218 ? -10.316 0.151 6.787 1.00 97.94 218 ALA A CA 1
ATOM 1559 C C . ALA A 1 218 ? -11.017 -1.062 6.155 1.00 97.94 218 ALA A C 1
ATOM 1561 O O . ALA A 1 218 ? -11.338 -2.021 6.854 1.00 97.94 218 ALA A O 1
ATOM 1562 N N . HIS A 1 219 ? -11.222 -1.034 4.835 1.00 97.88 219 HIS A N 1
ATOM 1563 C CA . HIS A 1 219 ? -11.840 -2.131 4.096 1.00 97.88 219 HIS A CA 1
ATOM 1564 C C . HIS A 1 219 ? -11.010 -3.418 4.172 1.00 97.88 219 HIS A C 1
ATOM 1566 O O . HIS A 1 219 ? -11.550 -4.475 4.490 1.00 97.88 219 HIS A O 1
ATOM 1572 N N . ALA A 1 220 ? -9.703 -3.331 3.923 1.00 98.38 220 ALA A N 1
ATOM 1573 C CA . ALA A 1 220 ? -8.805 -4.476 3.975 1.00 98.38 220 ALA A CA 1
ATOM 1574 C C . ALA A 1 220 ? -8.776 -5.106 5.378 1.00 98.38 220 ALA A C 1
ATOM 1576 O O . ALA A 1 220 ? -8.978 -6.310 5.506 1.00 98.38 220 ALA A O 1
ATOM 1577 N N . LEU A 1 221 ? -8.628 -4.304 6.439 1.00 98.69 221 LEU A N 1
ATOM 1578 C CA . LEU A 1 221 ? -8.644 -4.798 7.821 1.00 98.69 221 LEU A CA 1
ATOM 1579 C C . LEU A 1 221 ? -9.999 -5.414 8.213 1.00 98.69 221 LEU A C 1
ATOM 1581 O O . LEU A 1 221 ? -10.033 -6.419 8.923 1.00 98.69 221 LEU A O 1
ATOM 1585 N N . ASP A 1 222 ? -11.120 -4.857 7.739 1.00 98.25 222 ASP A N 1
ATOM 1586 C CA . ASP A 1 222 ? -12.450 -5.427 7.996 1.00 98.25 222 ASP A CA 1
ATOM 1587 C C . ASP A 1 222 ? -12.652 -6.779 7.295 1.00 98.25 222 ASP A C 1
ATOM 1589 O O . ASP A 1 222 ? -13.319 -7.659 7.837 1.00 98.25 222 ASP A O 1
ATOM 1593 N N . ARG A 1 223 ? -12.043 -6.984 6.122 1.00 98.19 223 ARG A N 1
ATOM 1594 C CA . ARG A 1 223 ? -12.049 -8.288 5.449 1.00 98.19 223 ARG A CA 1
ATOM 1595 C C . ARG A 1 223 ? -11.122 -9.288 6.145 1.00 98.19 223 ARG A C 1
ATOM 1597 O O . ARG A 1 223 ? -11.552 -10.404 6.425 1.00 98.19 223 ARG A O 1
ATOM 1604 N N . LEU A 1 224 ? -9.897 -8.879 6.482 1.00 98.31 224 LEU A N 1
ATOM 1605 C CA . LEU A 1 224 ? -8.887 -9.737 7.117 1.00 98.31 224 LEU A CA 1
ATOM 1606 C C . LEU A 1 224 ? -9.300 -10.200 8.521 1.00 98.31 224 LEU A C 1
ATOM 1608 O O . LEU A 1 224 ? -9.061 -11.351 8.875 1.00 98.31 224 LEU A O 1
ATOM 1612 N N . ARG A 1 225 ? -10.009 -9.376 9.312 1.00 97.75 225 ARG A N 1
ATOM 1613 C CA . ARG A 1 225 ? -10.485 -9.810 10.648 1.00 97.75 225 ARG A CA 1
ATOM 1614 C C . ARG A 1 225 ? -11.464 -10.988 10.600 1.00 97.75 225 ARG A C 1
ATOM 1616 O O . ARG A 1 225 ? -11.726 -11.608 11.628 1.00 97.75 225 ARG A O 1
ATOM 1623 N N . SER A 1 226 ? -12.087 -11.225 9.448 1.00 96.81 226 SER A N 1
ATOM 1624 C CA . SER A 1 226 ? -13.025 -12.326 9.221 1.00 96.81 226 SER A CA 1
ATOM 1625 C C . SER A 1 226 ? -12.361 -13.535 8.560 1.00 96.81 226 SER A C 1
ATOM 1627 O O . SER A 1 226 ? -13.040 -14.538 8.352 1.00 96.81 226 SER A O 1
ATOM 1629 N N . GLY A 1 227 ? -11.068 -13.444 8.243 1.00 96.44 227 GLY A N 1
ATOM 1630 C CA . GLY A 1 227 ? -10.268 -14.533 7.700 1.00 96.44 227 GLY A CA 1
ATOM 1631 C C . GLY A 1 227 ? -9.831 -15.546 8.754 1.00 96.44 227 GLY A C 1
ATOM 1632 O O . GLY A 1 227 ? -10.471 -15.705 9.798 1.00 96.44 227 GLY A O 1
ATOM 1633 N N . ASP A 1 228 ? -8.737 -16.250 8.472 1.00 96.69 228 ASP A N 1
ATOM 1634 C CA . ASP A 1 228 ? -8.139 -17.233 9.378 1.00 96.69 228 ASP A CA 1
ATOM 1635 C C . ASP A 1 228 ? -7.485 -16.590 10.622 1.00 96.69 228 ASP A C 1
ATOM 1637 O O . ASP A 1 228 ? -7.603 -15.390 10.882 1.00 96.69 228 ASP A O 1
ATOM 1641 N N . GLN A 1 229 ? -6.840 -17.409 11.456 1.00 95.50 229 GLN A N 1
ATOM 1642 C CA . GLN A 1 229 ? -6.179 -16.921 12.666 1.00 95.50 229 GLN A CA 1
ATOM 1643 C C . GLN A 1 229 ? -5.013 -15.970 12.364 1.00 95.50 229 GLN A C 1
ATOM 1645 O O . GLN A 1 229 ? -4.928 -14.933 13.017 1.00 95.50 229 GLN A O 1
ATOM 1650 N N . ALA A 1 230 ? -4.173 -16.271 11.370 1.00 96.94 230 ALA A N 1
ATOM 1651 C CA . ALA A 1 230 ? -3.020 -15.440 11.025 1.00 96.94 230 ALA A CA 1
ATOM 1652 C C . ALA A 1 230 ? -3.463 -14.050 10.542 1.00 96.94 230 ALA A C 1
ATOM 1654 O O . ALA A 1 230 ? -2.899 -13.033 10.939 1.00 96.94 230 ALA A O 1
ATOM 1655 N N . GLN A 1 231 ? -4.538 -13.982 9.755 1.00 97.88 231 GLN A N 1
ATOM 1656 C CA . GLN A 1 231 ? -5.114 -12.715 9.302 1.00 97.88 231 GLN A CA 1
ATOM 1657 C C . GLN A 1 231 ? -5.723 -11.907 10.457 1.00 97.88 231 GLN A C 1
ATOM 1659 O O . GLN A 1 231 ? -5.590 -10.683 10.494 1.00 97.88 231 GLN A O 1
ATOM 1664 N N . ARG A 1 232 ? -6.362 -12.565 11.434 1.00 97.25 232 ARG A N 1
ATOM 1665 C CA . ARG A 1 232 ? -6.861 -11.891 12.646 1.00 97.25 232 ARG A CA 1
ATOM 1666 C C . ARG A 1 232 ? -5.731 -11.355 13.517 1.00 97.25 232 ARG A C 1
ATOM 1668 O O . ARG A 1 232 ? -5.834 -10.231 14.005 1.00 97.25 232 ARG A O 1
ATOM 1675 N N . GLU A 1 233 ? -4.676 -12.141 13.703 1.00 97.44 233 GLU A N 1
ATOM 1676 C CA . GLU A 1 233 ? -3.477 -11.727 14.435 1.00 97.44 233 GLU A CA 1
ATOM 1677 C C . GLU A 1 233 ? -2.809 -10.533 13.755 1.00 97.44 233 GLU A C 1
ATOM 1679 O O . GLU A 1 233 ? -2.550 -9.540 14.427 1.00 97.44 233 GLU A O 1
ATOM 1684 N N . PHE A 1 234 ? -2.686 -10.555 12.426 1.00 98.50 234 PHE A N 1
ATOM 1685 C CA . PHE A 1 234 ? -2.203 -9.419 11.644 1.00 98.50 234 PHE A CA 1
ATOM 1686 C C . PHE A 1 234 ? -3.011 -8.136 11.900 1.00 98.50 234 PHE A C 1
ATOM 1688 O O . PHE A 1 234 ? -2.437 -7.061 12.070 1.00 98.50 234 PHE A O 1
ATOM 1695 N N . VAL A 1 235 ? -4.348 -8.216 11.960 1.00 98.50 235 VAL A N 1
ATOM 1696 C CA . VAL A 1 235 ? -5.177 -7.036 12.264 1.00 98.50 235 VAL A CA 1
ATOM 1697 C C . VAL A 1 235 ? -4.859 -6.487 13.657 1.00 98.50 235 VAL A C 1
ATOM 1699 O O . VAL A 1 235 ? -4.777 -5.271 13.817 1.00 98.50 235 VAL A O 1
ATOM 1702 N N . LEU A 1 236 ? -4.656 -7.347 14.660 1.00 97.81 236 LEU A N 1
ATOM 1703 C CA . LEU A 1 236 ? -4.241 -6.907 15.996 1.00 97.81 236 LEU A CA 1
ATOM 1704 C C . LEU A 1 236 ? -2.841 -6.277 15.972 1.00 97.81 236 LEU A C 1
ATOM 1706 O O . LEU A 1 236 ? -2.671 -5.209 16.559 1.00 97.81 236 LEU A O 1
ATOM 1710 N N . ASP A 1 237 ? -1.892 -6.865 15.238 1.00 98.12 237 ASP A N 1
ATOM 1711 C CA . ASP A 1 237 ? -0.527 -6.346 15.083 1.00 98.12 237 ASP A CA 1
ATOM 1712 C C . ASP A 1 237 ? -0.521 -4.935 14.480 1.00 98.12 237 ASP A C 1
ATOM 1714 O O . ASP A 1 237 ? 0.250 -4.079 14.910 1.00 98.12 237 ASP A O 1
ATOM 1718 N N . VAL A 1 238 ? -1.418 -4.649 13.528 1.00 98.50 238 VAL A N 1
ATOM 1719 C CA . VAL A 1 238 ? -1.587 -3.303 12.953 1.00 98.50 238 VAL A CA 1
ATOM 1720 C C . VAL A 1 238 ? -1.946 -2.290 14.040 1.00 98.50 238 VAL A C 1
ATOM 1722 O O . VAL A 1 238 ? -1.317 -1.237 14.132 1.00 98.50 238 VAL A O 1
ATOM 1725 N N . TYR A 1 239 ? -2.946 -2.579 14.877 1.00 98.12 239 TYR A N 1
ATOM 1726 C CA . TYR A 1 239 ? -3.363 -1.642 15.927 1.00 98.12 239 TYR A CA 1
ATOM 1727 C C . TYR A 1 239 ? -2.348 -1.548 17.064 1.00 98.12 239 TYR A C 1
ATOM 1729 O O . TYR A 1 239 ? -2.141 -0.463 17.606 1.00 98.12 239 TYR A O 1
ATOM 1737 N N . GLU A 1 240 ? -1.699 -2.657 17.406 1.00 97.44 240 GLU A N 1
ATOM 1738 C CA . GLU A 1 240 ? -0.636 -2.703 18.403 1.00 97.44 240 GLU A CA 1
ATOM 1739 C C . GLU A 1 240 ? 0.572 -1.870 17.958 1.00 97.44 240 GLU A C 1
ATOM 1741 O O . GLU A 1 240 ? 1.054 -1.019 18.710 1.00 97.44 240 GLU A O 1
ATOM 1746 N N . HIS A 1 241 ? 0.997 -2.006 16.701 1.00 97.50 241 HIS A N 1
ATOM 1747 C CA . HIS A 1 241 ? 2.047 -1.173 16.119 1.00 97.50 241 HIS A CA 1
ATOM 1748 C C . HIS A 1 241 ? 1.637 0.303 16.065 1.00 97.50 241 HIS A C 1
ATOM 1750 O O . HIS A 1 241 ? 2.408 1.187 16.438 1.00 97.50 241 HIS A O 1
ATOM 1756 N N . ALA A 1 242 ? 0.397 0.585 15.659 1.00 97.50 242 ALA A N 1
ATOM 1757 C CA . ALA A 1 242 ? -0.129 1.943 15.589 1.00 97.50 242 ALA A CA 1
ATOM 1758 C C . ALA A 1 242 ? -0.070 2.623 16.970 1.00 97.50 242 ALA A C 1
ATOM 1760 O O . ALA A 1 242 ? 0.498 3.709 17.115 1.00 97.50 242 ALA A O 1
ATOM 1761 N N . LEU A 1 243 ? -0.597 1.966 18.004 1.00 96.12 243 LEU A N 1
ATOM 1762 C CA . LEU A 1 243 ? -0.662 2.503 19.364 1.00 96.12 243 LEU A CA 1
ATOM 1763 C C . LEU A 1 243 ? 0.700 2.586 20.063 1.00 96.12 243 LEU A C 1
ATOM 1765 O O . LEU A 1 243 ? 0.889 3.483 20.887 1.00 96.12 243 LEU A O 1
ATOM 1769 N N . SER A 1 244 ? 1.642 1.699 19.736 1.00 95.81 244 SER A N 1
ATOM 1770 C CA . SER A 1 244 ? 2.983 1.690 20.335 1.00 95.81 244 SER A CA 1
ATOM 1771 C C . SER A 1 244 ? 3.939 2.685 19.673 1.00 95.81 244 SER A C 1
ATOM 1773 O O . SER A 1 244 ? 4.608 3.442 20.374 1.00 95.81 244 SER A O 1
ATOM 1775 N N . VAL A 1 245 ? 3.977 2.737 18.338 1.00 96.88 245 VAL A N 1
ATOM 1776 C CA . VAL A 1 245 ? 4.949 3.546 17.580 1.00 96.88 245 VAL A CA 1
ATOM 1777 C C . VAL A 1 245 ? 4.403 4.930 17.239 1.00 96.88 245 VAL A C 1
ATOM 1779 O O . VAL A 1 245 ? 5.116 5.929 17.319 1.00 96.88 245 VAL A O 1
ATOM 1782 N N . HIS A 1 246 ? 3.120 5.022 16.886 1.00 96.62 246 HIS A N 1
ATOM 1783 C CA . HIS A 1 246 ? 2.520 6.240 16.334 1.00 96.62 246 HIS A CA 1
ATOM 1784 C C . HIS A 1 246 ? 1.526 6.927 17.273 1.00 96.62 246 HIS A C 1
ATOM 1786 O O . HIS A 1 246 ? 0.715 7.747 16.830 1.00 96.62 246 HIS A O 1
ATOM 1792 N N . ARG A 1 247 ? 1.614 6.646 18.581 1.00 94.75 247 ARG A N 1
ATOM 1793 C CA . ARG A 1 247 ? 0.689 7.138 19.611 1.00 94.75 247 ARG A CA 1
ATOM 1794 C C . ARG A 1 247 ? 0.333 8.617 19.442 1.00 94.75 247 ARG A C 1
ATOM 1796 O O . ARG A 1 247 ? -0.835 8.951 19.283 1.00 94.75 247 ARG A O 1
ATOM 1803 N N . GLY A 1 248 ? 1.325 9.508 19.459 1.00 95.19 248 GLY A N 1
ATOM 1804 C CA . GLY A 1 248 ? 1.084 10.956 19.440 1.00 95.19 248 GLY A CA 1
ATOM 1805 C C . GLY A 1 248 ? 0.285 11.415 18.216 1.00 95.19 248 GLY A C 1
ATOM 1806 O O . GLY A 1 248 ? -0.706 12.131 18.351 1.00 95.19 248 GLY A O 1
ATOM 1807 N N . ALA A 1 249 ? 0.670 10.941 17.031 1.00 95.75 249 ALA A N 1
ATOM 1808 C CA . ALA A 1 249 ? -0.003 11.277 15.781 1.00 95.75 249 ALA A CA 1
ATOM 1809 C C . ALA A 1 249 ? -1.422 10.688 15.700 1.00 95.75 249 ALA A C 1
ATOM 1811 O O . ALA A 1 249 ? -2.339 11.364 15.234 1.00 95.75 249 ALA A O 1
ATOM 1812 N N . LEU A 1 250 ? -1.636 9.466 16.200 1.00 94.94 250 LEU A N 1
ATOM 1813 C CA . LEU A 1 250 ? -2.967 8.854 16.244 1.00 94.94 250 LEU A CA 1
ATOM 1814 C C . LEU A 1 250 ? -3.911 9.579 17.194 1.00 94.94 250 LEU A C 1
ATOM 1816 O O . LEU A 1 250 ? -5.056 9.826 16.830 1.00 94.94 250 LEU A O 1
ATOM 1820 N N . PHE A 1 251 ? -3.449 9.948 18.390 1.00 94.81 251 PHE A N 1
ATOM 1821 C CA . PHE A 1 251 ? -4.270 10.710 19.329 1.00 94.81 251 PHE A CA 1
ATOM 1822 C C . PHE A 1 251 ? -4.640 12.080 18.753 1.00 94.81 251 PHE A C 1
ATOM 1824 O O . PHE A 1 251 ? -5.805 12.462 18.811 1.00 94.81 251 PHE A O 1
ATOM 1831 N N . ALA A 1 252 ? -3.698 12.776 18.108 1.00 94.88 252 ALA A N 1
ATOM 1832 C CA . ALA A 1 252 ? -3.999 14.024 17.408 1.00 94.88 252 ALA A CA 1
ATOM 1833 C C . ALA A 1 252 ? -5.061 13.832 16.306 1.00 94.88 252 ALA A C 1
ATOM 1835 O O . ALA A 1 252 ? -6.005 14.620 16.207 1.00 94.88 252 ALA A O 1
ATOM 1836 N N . ALA A 1 253 ? -4.958 12.756 15.517 1.00 94.12 253 ALA A N 1
ATOM 1837 C CA . ALA A 1 253 ? -5.947 12.419 14.494 1.00 94.12 253 ALA A CA 1
ATOM 1838 C C . ALA A 1 253 ? -7.323 12.071 15.093 1.00 94.12 253 ALA A C 1
ATOM 1840 O O . ALA A 1 253 ? -8.349 12.490 14.557 1.00 94.12 253 ALA A O 1
ATOM 1841 N N . LEU A 1 254 ? -7.362 11.351 16.219 1.00 94.81 254 LEU A N 1
ATOM 1842 C CA . LEU A 1 254 ? -8.592 11.017 16.943 1.00 94.81 254 LEU A CA 1
ATOM 1843 C C . LEU A 1 254 ? -9.292 12.267 17.488 1.00 94.81 254 LEU A C 1
ATOM 1845 O O . LEU A 1 254 ? -10.500 12.402 17.300 1.00 94.81 254 LEU A O 1
ATOM 1849 N N . GLU A 1 255 ? -8.563 13.191 18.119 1.00 94.50 255 GLU A N 1
ATOM 1850 C CA . GLU A 1 255 ? -9.144 14.448 18.611 1.00 94.50 255 GLU A CA 1
ATOM 1851 C C . GLU A 1 255 ? -9.684 15.305 17.461 1.00 94.50 255 GLU A C 1
ATOM 1853 O O . GLU A 1 255 ? -10.817 15.789 17.521 1.00 94.50 255 GLU A O 1
ATOM 1858 N N . SER A 1 256 ? -8.916 15.428 16.372 1.00 93.06 256 SER A N 1
ATOM 1859 C CA . SER A 1 256 ? -9.356 16.139 15.168 1.00 93.06 256 SER A CA 1
ATOM 1860 C C . SER A 1 256 ? -10.631 15.523 14.580 1.00 93.06 256 SER A C 1
ATOM 1862 O O . SER A 1 256 ? -11.596 16.238 14.297 1.00 93.06 256 SER A O 1
ATOM 1864 N N . ALA A 1 257 ? -10.687 14.191 14.474 1.00 94.38 257 ALA A N 1
ATOM 1865 C CA . ALA A 1 257 ? -11.860 13.477 13.987 1.00 94.38 257 ALA A CA 1
ATOM 1866 C C . ALA A 1 257 ? -13.081 13.683 14.898 1.00 94.38 257 ALA A C 1
ATOM 1868 O O . ALA A 1 257 ? -14.181 13.921 14.400 1.00 94.38 257 ALA A O 1
ATOM 1869 N N . ARG A 1 258 ? -12.917 13.653 16.228 1.00 94.31 258 ARG A N 1
ATOM 1870 C CA . ARG A 1 258 ? -14.025 13.914 17.164 1.00 94.31 258 ARG A CA 1
ATOM 1871 C C . ARG A 1 258 ? -14.577 15.326 17.030 1.00 94.31 258 ARG A C 1
ATOM 1873 O O . ARG A 1 258 ? -15.796 15.482 17.006 1.00 94.31 258 ARG A O 1
ATOM 1880 N N . ALA A 1 259 ? -13.706 16.328 16.924 1.00 92.88 259 ALA A N 1
ATOM 1881 C CA . ALA A 1 259 ? -14.128 17.708 16.706 1.00 92.88 259 ALA A CA 1
ATOM 1882 C C . ALA A 1 259 ? -14.908 17.847 15.387 1.00 92.88 259 ALA A C 1
ATOM 1884 O O . ALA A 1 259 ? -15.962 18.481 15.348 1.00 92.88 259 ALA A O 1
ATOM 1885 N N . ALA A 1 260 ? -14.441 17.188 14.323 1.00 93.00 260 ALA A N 1
ATOM 1886 C CA . ALA A 1 260 ? -15.090 17.201 13.016 1.00 93.00 260 ALA A CA 1
ATOM 1887 C C . ALA A 1 260 ? -16.425 16.432 12.970 1.00 93.00 260 ALA A C 1
ATOM 1889 O O . ALA A 1 260 ? -17.317 16.843 12.238 1.00 93.00 260 ALA A O 1
ATOM 1890 N N . LEU A 1 261 ? -16.618 15.373 13.768 1.00 91.56 261 LEU A N 1
ATOM 1891 C CA . LEU A 1 261 ? -17.927 14.706 13.893 1.00 91.56 261 LEU A CA 1
ATOM 1892 C C . LEU A 1 261 ? -18.998 15.604 14.536 1.00 91.56 261 LEU A C 1
ATOM 1894 O O . LEU A 1 261 ? -20.186 15.351 14.358 1.00 91.56 261 LEU A O 1
ATOM 1898 N N . GLY A 1 262 ? -18.590 16.627 15.295 1.00 85.62 262 GLY A N 1
ATOM 1899 C CA . GLY A 1 262 ? -19.494 17.630 15.859 1.00 85.62 262 GLY A CA 1
ATOM 1900 C C . GLY A 1 262 ? -19.907 18.729 14.873 1.00 85.62 262 GLY A C 1
ATOM 1901 O O . GLY A 1 262 ? -20.780 19.529 15.207 1.00 85.62 262 GLY A O 1
ATOM 1902 N N . SER A 1 263 ? -19.299 18.793 13.681 1.00 81.00 263 SER A N 1
ATOM 1903 C CA . SER A 1 263 ? -19.600 19.794 12.653 1.00 81.00 263 SER A CA 1
ATOM 1904 C C . SER A 1 263 ? -20.406 19.199 11.489 1.00 81.00 263 SER A C 1
ATOM 1906 O O . SER A 1 263 ? -20.396 17.995 11.238 1.00 81.00 263 SER A O 1
ATOM 1908 N N . ALA A 1 264 ? -21.174 20.044 10.794 1.00 63.50 264 ALA A N 1
ATOM 1909 C CA . ALA A 1 264 ? -22.303 19.582 9.985 1.00 63.50 264 ALA A CA 1
ATOM 1910 C C . ALA A 1 264 ? -22.003 19.205 8.519 1.00 63.50 264 ALA A C 1
ATOM 1912 O O . ALA A 1 264 ? -22.931 18.775 7.844 1.00 63.50 264 ALA A O 1
ATOM 1913 N N . SER A 1 265 ? -20.786 19.350 7.974 1.00 76.44 265 SER A N 1
ATOM 1914 C CA . SER A 1 265 ? -20.468 18.850 6.614 1.00 76.44 265 SER A CA 1
ATOM 1915 C C . SER A 1 265 ? -19.006 19.066 6.200 1.00 76.44 265 SER A C 1
ATOM 1917 O O . SER A 1 265 ? -18.247 19.783 6.849 1.00 76.44 265 SER A O 1
ATOM 1919 N N . GLY A 1 266 ? -18.621 18.458 5.073 1.00 84.94 266 GLY A N 1
ATOM 1920 C CA . GLY A 1 266 ? -17.409 18.796 4.325 1.00 84.94 266 GLY A CA 1
ATOM 1921 C C . GLY A 1 266 ? -16.294 17.753 4.404 1.00 84.94 266 GLY A C 1
ATOM 1922 O O . GLY A 1 266 ? -16.477 16.634 4.886 1.00 84.94 266 GLY A O 1
ATOM 1923 N N . ALA A 1 267 ? -15.113 18.135 3.912 1.00 85.06 267 ALA A N 1
ATOM 1924 C CA . ALA A 1 267 ? -13.941 17.262 3.843 1.00 85.06 267 ALA A CA 1
ATOM 1925 C C . ALA A 1 267 ? -13.470 16.783 5.229 1.00 85.06 267 ALA A C 1
ATOM 1927 O O . ALA A 1 267 ? -13.064 15.631 5.373 1.00 85.06 267 ALA A O 1
ATOM 1928 N N . ALA A 1 268 ? -13.586 17.633 6.256 1.00 89.00 268 ALA A N 1
ATOM 1929 C CA . ALA A 1 268 ? -13.247 17.277 7.633 1.00 89.00 268 ALA A CA 1
ATOM 1930 C C . ALA A 1 268 ? -14.148 16.156 8.176 1.00 89.00 268 ALA A C 1
ATOM 1932 O O . ALA A 1 268 ? -13.646 15.190 8.749 1.00 89.00 268 ALA A O 1
ATOM 1933 N N . LEU A 1 269 ? -15.464 16.235 7.933 1.00 90.50 269 LEU A N 1
ATOM 1934 C CA . LEU A 1 269 ? -16.406 15.184 8.322 1.00 90.50 269 LEU A CA 1
ATOM 1935 C C . LEU A 1 269 ? -16.127 13.878 7.564 1.00 90.50 269 LEU A C 1
ATOM 1937 O O . LEU A 1 269 ? -16.094 12.810 8.170 1.00 90.50 269 LEU A O 1
ATOM 1941 N N . ALA A 1 270 ? -15.878 13.950 6.252 1.00 90.56 270 ALA A N 1
ATOM 1942 C CA . ALA A 1 270 ? -15.540 12.772 5.451 1.00 90.56 270 ALA A CA 1
ATOM 1943 C C . ALA A 1 270 ? -14.263 12.078 5.956 1.00 90.56 270 ALA A C 1
ATOM 1945 O O . ALA A 1 270 ? -14.237 10.853 6.090 1.00 90.56 270 ALA A O 1
ATOM 1946 N N . HIS A 1 271 ? -13.229 12.857 6.289 1.00 91.94 271 HIS A N 1
ATOM 1947 C CA . HIS A 1 271 ? -12.001 12.338 6.883 1.00 91.94 271 HIS A CA 1
ATOM 1948 C C . HIS A 1 271 ? -12.274 11.697 8.250 1.00 91.94 271 HIS A C 1
ATOM 1950 O O . HIS A 1 271 ? -11.894 10.550 8.458 1.00 91.94 271 HIS A O 1
ATOM 1956 N N . ALA A 1 272 ? -13.019 12.366 9.136 1.00 93.88 272 ALA A N 1
ATOM 1957 C CA . ALA A 1 272 ? -13.378 11.835 10.451 1.00 93.88 272 ALA A CA 1
ATOM 1958 C C . ALA A 1 272 ? -14.152 10.509 10.376 1.00 93.88 272 ALA A C 1
ATOM 1960 O O . ALA A 1 272 ? -13.876 9.581 11.138 1.00 93.88 272 ALA A O 1
ATOM 1961 N N . LEU A 1 273 ? -15.089 10.388 9.430 1.00 94.56 273 LEU A N 1
ATOM 1962 C CA . LEU A 1 273 ? -15.823 9.147 9.182 1.00 94.56 273 LEU A CA 1
ATOM 1963 C C . LEU A 1 273 ? -14.907 8.031 8.664 1.00 94.56 273 LEU A C 1
ATOM 1965 O O . LEU A 1 273 ? -15.082 6.875 9.047 1.00 94.56 273 LEU A O 1
ATOM 1969 N N . ALA A 1 274 ? -13.924 8.346 7.821 1.00 95.00 274 ALA A N 1
ATOM 1970 C CA . ALA A 1 274 ? -12.954 7.360 7.353 1.00 95.00 274 ALA A CA 1
ATOM 1971 C C . ALA A 1 274 ? -11.979 6.930 8.454 1.00 95.00 274 ALA A C 1
ATOM 1973 O O . ALA A 1 274 ? -11.704 5.738 8.581 1.00 95.00 274 ALA A O 1
ATOM 1974 N N . THR A 1 275 ? -11.537 7.857 9.307 1.00 96.12 275 THR A N 1
ATOM 1975 C CA . THR A 1 275 ? -10.782 7.539 10.525 1.00 96.12 275 THR A CA 1
ATOM 1976 C C . THR A 1 275 ? -11.594 6.615 11.430 1.00 96.12 275 THR A C 1
ATOM 1978 O O . THR A 1 275 ? -11.080 5.594 11.873 1.00 96.12 275 THR A O 1
ATOM 1981 N N . ALA A 1 276 ? -12.882 6.899 11.650 1.00 96.81 276 ALA A N 1
ATOM 1982 C CA . ALA A 1 276 ? -13.759 6.022 12.427 1.00 96.81 276 ALA A CA 1
ATOM 1983 C C . ALA A 1 276 ? -13.895 4.623 11.793 1.00 96.81 276 ALA A C 1
ATOM 1985 O O . ALA A 1 276 ? -13.811 3.620 12.495 1.00 96.81 276 ALA A O 1
ATOM 1986 N N . ARG A 1 277 ? -14.038 4.528 10.463 1.00 97.12 277 ARG A N 1
ATOM 1987 C CA . ARG A 1 277 ? -14.058 3.237 9.748 1.00 97.12 277 ARG A CA 1
ATOM 1988 C C . ARG A 1 277 ? -12.754 2.461 9.909 1.00 97.12 277 ARG A C 1
ATOM 1990 O O . ARG A 1 277 ? -12.805 1.248 10.063 1.00 97.12 277 ARG A O 1
ATOM 1997 N N . TRP A 1 278 ? -11.604 3.135 9.933 1.00 97.62 278 TRP A N 1
ATOM 1998 C CA . TRP A 1 278 ? -10.317 2.481 10.181 1.00 97.62 278 TRP A CA 1
ATOM 1999 C C . TRP A 1 278 ? -10.244 1.829 11.568 1.00 97.62 278 TRP A C 1
ATOM 2001 O O . TRP A 1 278 ? -9.591 0.805 11.705 1.00 97.62 278 TRP A O 1
ATOM 2011 N N . TRP A 1 279 ? -10.962 2.335 12.575 1.00 97.75 279 TRP A N 1
ATOM 2012 C CA . TRP A 1 279 ? -11.057 1.727 13.915 1.00 97.75 279 TRP A CA 1
ATOM 2013 C C . TRP A 1 279 ? -12.141 0.641 14.046 1.00 97.75 279 TRP A C 1
ATOM 2015 O O . TRP A 1 279 ? -12.205 -0.070 15.053 1.00 97.75 279 TRP A O 1
ATOM 2025 N N . GLN A 1 280 ? -13.016 0.494 13.050 1.00 97.31 280 GLN A N 1
ATOM 2026 C CA . GLN A 1 280 ? -14.146 -0.433 13.100 1.00 97.31 280 GLN A CA 1
ATOM 2027 C C . GLN A 1 280 ? -13.738 -1.921 13.190 1.00 97.31 280 GLN A C 1
ATOM 2029 O O . GLN A 1 280 ? -14.377 -2.646 13.959 1.00 97.31 280 GLN A O 1
ATOM 2034 N N . PRO A 1 281 ? -12.692 -2.404 12.490 1.00 97.94 281 PRO A N 1
ATOM 2035 C CA . PRO A 1 281 ? -12.233 -3.785 12.635 1.00 97.94 281 PRO A CA 1
ATOM 2036 C C . PRO A 1 281 ? -11.846 -4.139 14.077 1.00 97.94 281 PRO A C 1
ATOM 2038 O O . PRO A 1 281 ? -12.287 -5.170 14.589 1.00 97.94 281 PRO A O 1
ATOM 2041 N N . LEU A 1 282 ? -11.117 -3.254 14.768 1.00 96.44 282 LEU A N 1
ATOM 2042 C CA . LEU A 1 282 ? -10.769 -3.436 16.182 1.00 96.44 282 LEU A CA 1
ATOM 2043 C C . LEU A 1 282 ? -12.001 -3.462 17.086 1.00 96.44 282 LEU A C 1
ATOM 2045 O O . LEU A 1 282 ? -12.072 -4.272 18.005 1.00 96.44 282 LEU A O 1
ATOM 2049 N N . TRP A 1 283 ? -12.997 -2.613 16.813 1.00 95.56 283 TRP A N 1
ATOM 2050 C CA . TRP A 1 283 ? -14.266 -2.630 17.545 1.00 95.56 283 TRP A CA 1
ATOM 2051 C C . TRP A 1 283 ? -14.977 -3.983 17.437 1.00 95.56 283 TRP A C 1
ATOM 2053 O O . TRP A 1 283 ? -15.480 -4.508 18.433 1.00 95.56 283 TRP A O 1
ATOM 2063 N N . HIS A 1 284 ? -14.993 -4.578 16.244 1.00 96.31 284 HIS A N 1
ATOM 2064 C CA . HIS A 1 284 ? -15.584 -5.900 16.033 1.00 96.31 284 HIS A CA 1
ATOM 2065 C C . HIS A 1 284 ? -14.799 -7.014 16.728 1.00 96.31 284 HIS A C 1
ATOM 2067 O O . HIS A 1 284 ? -15.417 -7.899 17.330 1.00 96.31 284 HIS A O 1
ATOM 2073 N N . LEU A 1 285 ? -13.463 -6.953 16.698 1.00 95.69 285 LEU A N 1
ATOM 2074 C CA . LEU A 1 285 ? -12.597 -7.887 17.421 1.00 95.69 285 LEU A CA 1
ATOM 2075 C C . LEU A 1 285 ? -12.786 -7.768 18.937 1.00 95.69 285 LEU A C 1
ATOM 2077 O O . LEU A 1 285 ? -13.023 -8.778 19.586 1.00 95.69 285 LEU A O 1
ATOM 2081 N N . HIS A 1 286 ? -12.820 -6.554 19.489 1.00 94.44 286 HIS A N 1
ATOM 2082 C CA . HIS A 1 286 ? -13.078 -6.316 20.914 1.00 94.44 286 HIS A CA 1
ATOM 2083 C C . HIS A 1 286 ? -14.401 -6.944 21.385 1.00 94.44 286 HIS A C 1
ATOM 2085 O O . HIS A 1 286 ? -14.490 -7.460 22.496 1.00 94.44 286 HIS A O 1
ATOM 2091 N N . ARG A 1 287 ? -15.447 -6.919 20.546 1.00 93.69 287 ARG A N 1
ATOM 2092 C CA . ARG A 1 287 ? -16.749 -7.520 20.880 1.00 93.69 287 ARG A CA 1
ATOM 2093 C C . ARG A 1 287 ? -16.783 -9.038 20.747 1.00 93.69 287 ARG A C 1
ATOM 2095 O O . ARG A 1 287 ? -17.533 -9.675 21.478 1.00 93.69 287 ARG A O 1
ATOM 2102 N N . SER A 1 288 ? -16.050 -9.584 19.785 1.00 95.56 288 SER A N 1
ATOM 2103 C CA . SER A 1 288 ? -16.172 -10.993 19.402 1.00 95.56 288 SER A CA 1
ATOM 2104 C C . SER A 1 288 ? -15.080 -11.869 20.036 1.00 95.56 288 SER A C 1
ATOM 2106 O O . SER A 1 288 ? -15.315 -13.048 20.264 1.00 95.56 288 SER A O 1
ATOM 2108 N N . TRP A 1 289 ? -13.914 -11.291 20.347 1.00 93.62 289 TRP A N 1
ATOM 2109 C CA . TRP A 1 289 ? -12.706 -11.969 20.841 1.00 93.62 289 TRP A CA 1
ATOM 2110 C C . TRP A 1 289 ? -12.000 -11.133 21.929 1.00 93.62 289 TRP A C 1
ATOM 2112 O O . TRP A 1 289 ? -10.845 -10.743 21.758 1.00 93.62 289 TRP A O 1
ATOM 2122 N N . PRO A 1 290 ? -12.665 -10.812 23.053 1.00 92.81 290 PRO A N 1
ATOM 2123 C CA . PRO A 1 290 ? -12.087 -9.939 24.076 1.00 92.81 290 PRO A CA 1
ATOM 2124 C C . PRO A 1 290 ? -10.807 -10.505 24.709 1.00 92.81 290 PRO A C 1
ATOM 2126 O O . PRO A 1 290 ? -9.922 -9.725 25.049 1.00 92.81 290 PRO A O 1
ATOM 2129 N N . GLU A 1 291 ? -10.680 -11.833 24.839 1.00 92.75 291 GLU A N 1
ATOM 2130 C CA . GLU A 1 291 ? -9.473 -12.476 25.392 1.00 92.75 291 GLU A CA 1
ATOM 2131 C C . GLU A 1 291 ? -8.227 -12.159 24.557 1.00 92.75 291 GLU A C 1
ATOM 2133 O O . GLU A 1 291 ? -7.222 -11.711 25.104 1.00 92.75 291 GLU A O 1
ATOM 2138 N N . SER A 1 292 ? -8.330 -12.252 23.227 1.00 89.88 292 SER A N 1
ATOM 2139 C CA . SER A 1 292 ? -7.218 -11.973 22.313 1.00 89.88 292 SER A CA 1
ATOM 2140 C C . SER A 1 292 ? -6.714 -10.533 22.392 1.00 89.88 292 SER A C 1
ATOM 2142 O O . SER A 1 292 ? -5.580 -10.281 22.012 1.00 89.88 292 SER A O 1
ATOM 2144 N N . LEU A 1 293 ? -7.524 -9.579 22.868 1.00 90.62 293 LEU A N 1
ATOM 2145 C CA . LEU A 1 293 ? -7.065 -8.208 23.112 1.00 90.62 293 LEU A CA 1
ATOM 2146 C C . LEU A 1 293 ? -6.361 -8.071 24.467 1.00 90.62 293 LEU A C 1
ATOM 2148 O O . LEU A 1 293 ? -5.446 -7.262 24.586 1.00 90.62 293 LEU A O 1
ATOM 2152 N N . ARG A 1 294 ? -6.770 -8.836 25.489 1.00 90.06 294 ARG A N 1
ATOM 2153 C CA . ARG A 1 294 ? -6.128 -8.801 26.818 1.00 90.06 294 ARG A CA 1
ATOM 2154 C C . ARG A 1 294 ? -4.719 -9.379 26.792 1.00 90.06 294 ARG A C 1
ATOM 2156 O O . ARG A 1 294 ? -3.876 -8.951 27.571 1.00 90.06 294 ARG A O 1
ATOM 2163 N N . GLU A 1 295 ? -4.474 -10.320 25.890 1.00 92.62 295 GLU A N 1
ATOM 2164 C CA . GLU A 1 295 ? -3.168 -10.947 25.682 1.00 92.62 295 GLU A CA 1
ATOM 2165 C C . GLU A 1 295 ? -2.153 -10.032 24.977 1.00 92.62 295 GLU A C 1
ATOM 2167 O O . GLU A 1 295 ? -0.984 -10.396 24.881 1.00 92.62 295 GLU A O 1
ATOM 2172 N N . ARG A 1 296 ? -2.561 -8.847 24.494 1.00 94.12 296 ARG A N 1
ATOM 2173 C CA . ARG A 1 296 ? -1.692 -7.918 23.756 1.00 94.12 296 ARG A CA 1
ATOM 2174 C C . ARG A 1 296 ? -1.146 -6.818 24.671 1.00 94.12 296 ARG A C 1
ATOM 2176 O O . ARG A 1 296 ? -1.853 -5.844 24.942 1.00 94.12 296 ARG A O 1
ATOM 2183 N N . PRO A 1 297 ? 0.105 -6.930 25.150 1.00 89.50 297 PRO A N 1
ATOM 2184 C CA . PRO A 1 297 ? 0.644 -6.023 26.159 1.00 89.50 297 PRO A CA 1
ATOM 2185 C C . PRO A 1 297 ? 0.874 -4.599 25.641 1.00 89.50 297 PRO A C 1
ATOM 2187 O O . PRO A 1 297 ? 0.910 -3.674 26.451 1.00 89.50 297 PRO A O 1
ATOM 2190 N N . TYR A 1 298 ? 1.021 -4.398 24.324 1.00 91.06 298 TYR A N 1
ATOM 2191 C CA . TYR A 1 298 ? 1.277 -3.074 23.752 1.00 91.06 298 TYR A CA 1
ATOM 2192 C C . TYR A 1 298 ? 0.021 -2.401 23.177 1.00 91.06 298 TYR A C 1
ATOM 2194 O O . TYR A 1 298 ? 0.104 -1.279 22.668 1.00 91.06 298 TYR A O 1
ATOM 2202 N N . LEU A 1 299 ? -1.160 -3.023 23.306 1.00 89.00 299 LEU A N 1
ATOM 2203 C CA . LEU A 1 299 ? -2.429 -2.334 23.074 1.00 89.00 299 LEU A CA 1
ATOM 2204 C C . LEU A 1 299 ? -2.694 -1.350 24.220 1.00 89.00 299 LEU A C 1
ATOM 2206 O O . LEU A 1 299 ? -3.252 -1.690 25.262 1.00 89.00 299 LEU A O 1
ATOM 2210 N N . ASP A 1 300 ? -2.300 -0.096 24.009 1.00 88.75 300 ASP A N 1
ATOM 2211 C CA . ASP A 1 300 ? -2.585 0.999 24.931 1.00 88.75 300 ASP A CA 1
ATOM 2212 C C . ASP A 1 300 ? -4.096 1.142 25.178 1.00 88.75 300 ASP A C 1
ATOM 2214 O O . ASP A 1 300 ? -4.848 1.562 24.295 1.00 88.75 300 ASP A O 1
ATOM 2218 N N . VAL A 1 301 ? -4.541 0.829 26.398 1.00 89.38 301 VAL A N 1
ATOM 2219 C CA . VAL A 1 301 ? -5.966 0.853 26.770 1.00 89.38 301 VAL A CA 1
ATOM 2220 C C . VAL A 1 301 ? -6.611 2.231 26.536 1.00 89.38 301 VAL A C 1
ATOM 2222 O O . VAL A 1 301 ? -7.685 2.272 25.932 1.00 89.38 301 VAL A O 1
ATOM 2225 N N . PRO A 1 302 ? -6.003 3.370 26.934 1.00 92.19 302 PRO A N 1
ATOM 2226 C CA . PRO A 1 302 ? -6.528 4.692 26.594 1.00 92.19 302 PRO A CA 1
ATOM 2227 C C . PRO A 1 302 ? -6.746 4.907 25.090 1.00 92.19 302 PRO A C 1
ATOM 2229 O O . PRO A 1 302 ? -7.809 5.385 24.695 1.00 92.19 302 PRO A O 1
ATOM 2232 N N . GLY A 1 303 ? -5.775 4.545 24.250 1.00 91.06 303 GLY A N 1
ATOM 2233 C CA . GLY A 1 303 ? -5.841 4.700 22.797 1.00 91.06 303 GLY A CA 1
ATOM 2234 C C . GLY A 1 303 ? -6.881 3.790 22.153 1.00 91.06 303 GLY A C 1
ATOM 2235 O O . GLY A 1 303 ? -7.656 4.240 21.308 1.00 91.06 303 GLY A O 1
ATOM 2236 N N . LEU A 1 304 ? -6.972 2.545 22.624 1.00 91.81 304 LEU A N 1
ATOM 2237 C CA . LEU A 1 304 ? -8.038 1.615 22.264 1.00 91.81 304 LEU A CA 1
ATOM 2238 C C . LEU A 1 304 ? -9.408 2.242 22.553 1.00 91.81 304 LEU A C 1
ATOM 2240 O O . LEU A 1 304 ? -10.212 2.423 21.640 1.00 91.81 304 LEU A O 1
ATOM 2244 N N . LEU A 1 305 ? -9.670 2.638 23.802 1.00 93.69 305 LEU A N 1
ATOM 2245 C CA . LEU A 1 305 ? -10.953 3.225 24.202 1.00 93.69 305 LEU A CA 1
ATOM 2246 C C . LEU A 1 305 ? -11.275 4.503 23.417 1.00 93.69 305 LEU A C 1
ATOM 2248 O O . LEU A 1 305 ? -12.423 4.717 23.024 1.00 93.69 305 LEU A O 1
ATOM 2252 N N . ALA A 1 306 ? -10.260 5.322 23.143 1.00 94.88 306 ALA A N 1
ATOM 2253 C CA . ALA A 1 306 ? -10.370 6.539 22.357 1.00 94.88 306 ALA A CA 1
ATOM 2254 C C . ALA A 1 306 ? -10.842 6.278 20.913 1.00 94.88 306 ALA A C 1
ATOM 2256 O O . ALA A 1 306 ? -11.703 7.017 20.421 1.00 94.88 306 ALA A O 1
ATOM 2257 N N . GLY A 1 307 ? -10.309 5.244 20.254 1.00 95.12 307 GLY A N 1
ATOM 2258 C CA . GLY A 1 307 ? -10.740 4.813 18.921 1.00 95.12 307 GLY A CA 1
ATOM 2259 C C . GLY A 1 307 ? -12.127 4.167 18.922 1.00 95.12 307 GLY A C 1
ATOM 2260 O O . GLY A 1 307 ? -12.967 4.480 18.076 1.00 95.12 307 GLY A O 1
ATOM 2261 N N . LEU A 1 308 ? -12.416 3.330 19.923 1.00 94.56 308 LEU A N 1
ATOM 2262 C CA . LEU A 1 308 ? -13.724 2.692 20.094 1.00 94.56 308 LEU A CA 1
ATOM 2263 C C . LEU A 1 308 ? -14.855 3.720 20.317 1.00 94.56 308 LEU A C 1
ATOM 2265 O O . LEU A 1 308 ? -15.950 3.562 19.770 1.00 94.56 308 LEU A O 1
ATOM 2269 N N . ASP A 1 309 ? -14.602 4.791 21.076 1.00 95.75 309 ASP A N 1
ATOM 2270 C CA . ASP A 1 309 ? -15.554 5.898 21.251 1.00 95.75 309 ASP A CA 1
ATOM 2271 C C . ASP A 1 309 ? -15.840 6.630 19.930 1.00 95.75 309 ASP A C 1
ATOM 2273 O O . ASP A 1 309 ? -16.999 6.914 19.615 1.00 95.75 309 ASP A O 1
ATOM 2277 N N . LEU A 1 310 ? -14.807 6.872 19.111 1.00 95.62 310 LEU A N 1
ATOM 2278 C CA . LEU A 1 310 ? -14.965 7.503 17.797 1.00 95.62 310 LEU A CA 1
ATOM 2279 C C . LEU A 1 310 ? -15.886 6.675 16.882 1.00 95.62 310 LEU A C 1
ATOM 2281 O O . LEU A 1 310 ? -16.812 7.231 16.286 1.00 95.62 310 LEU A O 1
ATOM 2285 N N . CYS A 1 311 ? -15.692 5.352 16.823 1.00 95.12 311 CYS A N 1
ATOM 2286 C CA . CYS A 1 311 ? -16.570 4.433 16.087 1.00 95.12 311 CYS A CA 1
ATOM 2287 C C . CYS A 1 311 ? -18.033 4.566 16.518 1.00 95.12 311 CYS A C 1
ATOM 2289 O O . CYS A 1 311 ? -18.928 4.682 15.677 1.00 95.12 311 CYS A O 1
ATOM 2291 N N . ARG A 1 312 ? -18.284 4.574 17.834 1.00 94.38 312 ARG A N 1
ATOM 2292 C CA . ARG A 1 312 ? -19.637 4.680 18.391 1.00 94.38 312 ARG A CA 1
ATOM 2293 C C . ARG A 1 312 ? -20.309 5.993 17.984 1.00 94.38 312 ARG A C 1
ATOM 2295 O O . ARG A 1 312 ? -21.460 5.979 17.552 1.00 94.38 312 ARG A O 1
ATOM 2302 N N . ARG A 1 313 ? -19.597 7.121 18.075 1.00 94.69 313 ARG A N 1
ATOM 2303 C CA . ARG A 1 313 ? -20.117 8.440 17.668 1.00 94.69 313 ARG A CA 1
ATOM 2304 C C . ARG A 1 313 ? -20.463 8.483 16.181 1.00 94.69 313 ARG A C 1
ATOM 2306 O O . ARG A 1 313 ? -21.546 8.941 15.823 1.00 94.69 313 ARG A O 1
ATOM 2313 N N . ALA A 1 314 ? -19.582 7.961 15.328 1.00 93.56 314 ALA A N 1
ATOM 2314 C CA . ALA A 1 314 ? -19.815 7.902 13.887 1.00 93.56 314 ALA A CA 1
ATOM 2315 C C . ALA A 1 314 ? -21.049 7.049 13.528 1.00 93.56 314 ALA A C 1
ATOM 2317 O O . ALA A 1 314 ? -21.829 7.429 12.655 1.00 93.56 314 ALA A O 1
ATOM 2318 N N . GLN A 1 315 ? -21.271 5.931 14.230 1.00 92.06 315 GLN A N 1
ATOM 2319 C CA . GLN A 1 315 ? -22.455 5.083 14.041 1.00 92.06 315 GLN A CA 1
ATOM 2320 C C . GLN A 1 315 ? -23.759 5.801 14.418 1.00 92.06 315 GLN A C 1
ATOM 2322 O O . GLN A 1 315 ? -24.730 5.724 13.667 1.00 92.06 315 GLN A O 1
ATOM 2327 N N . ILE A 1 316 ? -23.777 6.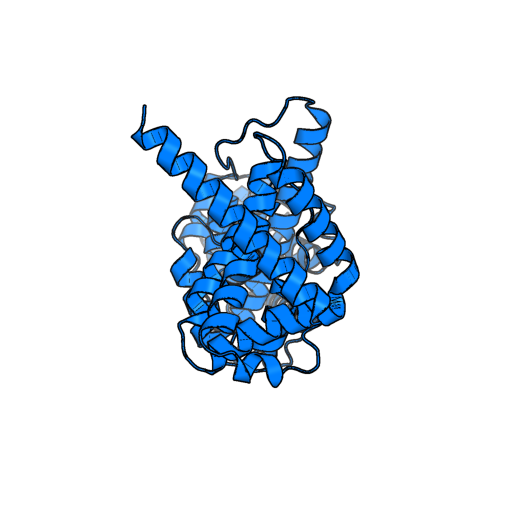529 15.542 1.00 91.38 316 ILE A N 1
ATOM 2328 C CA . ILE A 1 316 ? -24.943 7.321 15.970 1.00 91.38 316 ILE A CA 1
ATOM 2329 C C . ILE A 1 316 ? -25.275 8.389 14.922 1.00 91.38 316 ILE A C 1
ATOM 2331 O O . ILE A 1 316 ? -26.432 8.529 14.531 1.00 91.38 316 ILE A O 1
ATOM 2335 N N . LEU A 1 317 ? -24.260 9.098 14.417 1.00 89.31 317 LEU A N 1
ATOM 2336 C CA . LEU A 1 317 ? -24.443 10.122 13.388 1.00 89.31 317 LEU A CA 1
ATOM 2337 C C . LEU A 1 317 ? -25.026 9.535 12.089 1.00 89.31 317 LEU A C 1
ATOM 2339 O O . LEU A 1 317 ? -25.973 10.087 11.530 1.00 89.31 317 LEU A O 1
ATOM 2343 N N . GLY A 1 318 ? -24.509 8.386 11.637 1.00 85.38 318 GLY A N 1
ATOM 2344 C CA . GLY A 1 318 ? -25.008 7.696 10.442 1.00 85.38 318 GLY A CA 1
ATOM 2345 C C . GLY A 1 318 ? -26.448 7.183 10.581 1.00 85.38 318 GLY A C 1
ATOM 2346 O O . GLY A 1 318 ? -27.235 7.279 9.633 1.00 85.38 318 GLY A O 1
ATOM 2347 N N . ALA A 1 319 ? -26.822 6.684 11.763 1.00 82.38 319 ALA A N 1
ATOM 2348 C CA . ALA A 1 319 ? -28.187 6.244 12.050 1.00 82.38 319 ALA A CA 1
ATOM 2349 C C . ALA A 1 319 ? -29.182 7.417 12.022 1.00 82.38 319 ALA A C 1
ATOM 2351 O O . ALA A 1 319 ? -30.229 7.313 11.381 1.00 82.38 319 ALA A O 1
ATOM 2352 N N . SER A 1 320 ? -28.826 8.551 12.635 1.00 82.56 320 SER A N 1
ATOM 2353 C CA . SER A 1 320 ? -29.643 9.772 12.627 1.00 82.56 320 SER A CA 1
ATOM 2354 C C . SER A 1 320 ? -29.842 10.333 11.216 1.00 82.56 320 SER A C 1
ATOM 2356 O O . SER A 1 320 ? -30.961 10.691 10.855 1.00 82.56 320 SER A O 1
ATOM 2358 N N . ALA A 1 321 ? -28.791 10.346 10.387 1.00 77.88 321 ALA A N 1
ATOM 2359 C CA . ALA A 1 321 ? -28.888 10.785 8.993 1.00 77.88 321 ALA A CA 1
ATOM 2360 C C . ALA A 1 321 ? -29.815 9.877 8.163 1.00 77.88 321 ALA A C 1
ATOM 2362 O O . ALA A 1 321 ? -30.654 10.361 7.407 1.00 77.88 321 ALA A O 1
ATOM 2363 N N . THR A 1 322 ? -29.715 8.557 8.346 1.00 69.62 322 THR A N 1
ATOM 2364 C CA . THR A 1 322 ? -30.572 7.586 7.641 1.00 69.62 322 THR A CA 1
ATOM 2365 C C . THR A 1 322 ? -32.036 7.700 8.074 1.00 69.62 322 THR A C 1
ATOM 2367 O O . THR A 1 322 ? -32.935 7.591 7.241 1.00 69.62 322 THR A O 1
ATOM 2370 N N . ALA A 1 323 ? -32.292 7.927 9.366 1.00 67.69 323 ALA A N 1
ATOM 2371 C CA . ALA A 1 323 ? -33.640 8.128 9.891 1.00 67.69 323 ALA A CA 1
ATOM 2372 C C . ALA A 1 323 ? -34.283 9.415 9.347 1.00 67.69 323 ALA A C 1
ATOM 2374 O O . ALA A 1 323 ? -35.452 9.386 8.973 1.00 67.69 323 ALA A O 1
ATOM 2375 N N . ALA A 1 324 ? -33.514 10.504 9.234 1.00 67.75 324 ALA A N 1
ATOM 2376 C CA . ALA A 1 324 ? -33.989 11.763 8.662 1.00 67.75 324 ALA A CA 1
ATOM 2377 C C . ALA A 1 324 ? -34.408 11.616 7.188 1.00 67.75 324 ALA A C 1
ATOM 2379 O O . ALA A 1 324 ? -35.481 12.078 6.820 1.00 67.75 324 ALA A O 1
ATOM 2380 N N . VAL A 1 325 ? -33.618 10.904 6.372 1.00 69.50 325 VAL A N 1
ATOM 2381 C CA . VAL A 1 325 ? -33.924 10.649 4.947 1.00 69.50 325 VAL A CA 1
ATOM 2382 C C . VAL A 1 325 ? -35.168 9.774 4.753 1.00 69.50 325 VAL A C 1
ATOM 2384 O O . VAL A 1 325 ? -35.852 9.894 3.748 1.00 69.50 325 VAL A O 1
ATOM 2387 N N . ARG A 1 326 ? -35.480 8.873 5.693 1.00 63.66 326 ARG A N 1
ATOM 2388 C CA . ARG A 1 326 ? -36.699 8.046 5.614 1.00 63.66 326 ARG A CA 1
ATOM 2389 C C . ARG A 1 326 ? -37.968 8.779 6.050 1.00 63.66 326 ARG A C 1
ATOM 2391 O O . ARG A 1 326 ? -39.056 8.292 5.763 1.00 63.66 326 ARG A O 1
ATOM 2398 N N . ALA A 1 327 ? -37.832 9.869 6.803 1.00 65.75 327 ALA A N 1
ATOM 2399 C CA . ALA A 1 327 ? -38.952 10.662 7.302 1.00 65.75 327 ALA A CA 1
ATOM 2400 C C . ALA A 1 327 ? -39.355 11.807 6.351 1.00 65.75 327 ALA A C 1
ATOM 2402 O O . ALA A 1 327 ? -40.427 12.381 6.534 1.00 65.75 327 ALA A O 1
ATOM 2403 N N . SER A 1 328 ? -38.498 12.136 5.378 1.00 62.38 328 SER A N 1
ATOM 2404 C CA . SER A 1 328 ? -38.746 13.080 4.278 1.00 62.38 328 SER A CA 1
ATOM 2405 C C . SER A 1 328 ? -39.336 12.385 3.059 1.00 62.38 328 SER A C 1
ATOM 2407 O O . SER A 1 328 ? -40.275 12.953 2.465 1.00 62.38 328 SER A O 1
#

pLDDT: mean 89.53, std 11.58, range [38.72, 98.69]

InterPro domains:
  IPR045480 FtsH ternary system domain X1 [PF19998] (39-318)

Foldseek 3Di:
DELVVLLVQQLVLLLDPCSLVDQGAADDPVRVVVVDPVSVVCLQVDDPVSLVSLLVLLVSLCVVLVADPVGLPWPDRWGSLLSLLSSLSNHVVPVVSSVVSLVPRDAGDTPSNLSSLCSNLVSNVSNVQVVVQVVCVVVPDPDDDDDDPPPVSNLSSCVSRLNSCLLANHRPPCLVVNLCCLPVRQLVGPSSLLSSLLSLLDDQDDGPCSLRRLQSSLVSLLVLCPDDPSSVVSSVSSLLNNCQPVVVVLVVQLVQLVVLLPDDDDPSVSNSLSLLSNLVSVLVCCVPPVVVNVPRPSNDPVSNVSSNVSNVSSVVSVVVVVVVVVVD

Secondary structure (DSSP, 8-state):
--HHHHHHHHHHHHHSTTGGGSPPP---GGGGGG--HHHHHTTTS--HHHHHHHHHHHHHHHHHTTPPSSGGG--PPPPTHHHHHHHHHHTTTSHHHHHHHHHHPPPP-SHHHHHHHHHHHHHHHHHHHHHHHHHHHHH-----S------HHHHHHHHT-HHHHHHS-PPTT-HHHHHHHIIIIITTSHHHHHHHHHHHHS---SSTTHHHHHHHHHHHHHHHTTS-HHHHHHHHHHHHHHHHHSHHHHHHHHHHHHHHHTS-SSHHHHHHHHHHHHHHHHHHHHHH-HHHHHT-TTS-HHHHHHHHHHHHHHHHHHHHHHHHHHH-

Sequence (328 aa):
MSLQRALWALMRWAGEPDAPASAPPAIEVAALGEVTGDAIADLAEPDEPLCALTSHLAAIQAARLGWTAPPLGDARDPGPAALWLAAAVAARTWPALCDRLLRVIPAPECAWDLLLRHAIAGPVLAWSHAQQAGDTAASGAGAAAGASGDAPWLEAVCEASPLTGVLAYPPRGQSDRCLALAADTIIAHPQGASSLAAHFATPVSPGPRALAVLTWRAHALDRLRSGDQAQREFVLDVYEHALSVHRGALFAALESARAALGSASGAALAHALATARWWQPLWHLHRSWPESLRERPYLDVPGLLAGLDLCRRAQILGASATAAVRAS

Organism: Haliangium ochraceum (strain DSM 14365 / JCM 11303 / SMP-2) (NCBI:txid502025)

Radius of gyration: 21.6 Å; chains: 1; bounding box: 63×46×61 Å